Protein AF-A0A7Y5Q4A5-F1 (afdb_monomer)

Foldseek 3Di:
DPAQPDPVSPDGDQADEPLRVQVLLVVLLCVLVVPPDDPVRNVVSLVVLLVVVVVCVVVVQFADGNDPPQGGHYGLQAPALQSLLSLLLSLLSNCVSPVDCVSVVVSVCQQAPDDPNDGSLQRLLVAQQADAAPDDADPRNHHQLSRRLSSLVSLLVCLVSDDDVVSNVSSLNRLVVLLVSLLNLLCLLLVQDPDPFDADPPLCVLCVLDDDDPYPVVVVVSVVVSVVVNCVRGVVVVSCVRNQVRSLSSLLSQLSSDDPSCVVCVVSSVCSLVSDDVVSDDDDPVSSVSNCPSCHVVNNDD

Secondary structure (DSSP, 8-state):
--S-SSTTS----S---HHHHHHHHHHHHHHHHSS-S-HHHHHHHHHHHHHHHHHHHHTTTEEE-SSTTS-EEEES-SSSHHHHHHHHHHHHHHHHHH--HHHHHHHHHHHHS-BTTB-HHHHHHH------TTSPPBTTTB--HHHHHHHHHHHHHHHHH---HHHHHHHHHHHHHHHHHHGGGGGGGGG-----------GGGGGGG----SSHHHHHHHHHHHHHHHHHH-HHHHHHIIIIIHHHHHHHHHHHH-HHHHHHHHHHHHHHHHSS-GGG--S--HHHHHHHHHH-GGGS--

Mean predicted aligned error: 4.91 Å

Radius of gyration: 20.05 Å; Cα contacts (8 Å, |Δi|>4): 390; chains: 1; bounding box: 46×48×49 Å

Structure (mmCIF, N/CA/C/O backbone):
data_AF-A0A7Y5Q4A5-F1
#
_entry.id   AF-A0A7Y5Q4A5-F1
#
loop_
_atom_site.group_PDB
_atom_site.id
_atom_site.type_symbol
_atom_site.label_atom_id
_atom_site.label_alt_id
_atom_site.label_comp_id
_atom_site.label_asym_id
_atom_site.label_entity_id
_atom_site.label_seq_id
_atom_site.pdbx_PDB_ins_code
_atom_site.Cartn_x
_atom_site.Cartn_y
_atom_site.Cartn_z
_atom_site.occupancy
_atom_site.B_iso_or_equiv
_atom_site.auth_seq_id
_atom_site.auth_comp_id
_atom_site.auth_asym_id
_atom_site.auth_atom_id
_atom_site.pdbx_PDB_model_num
ATOM 1 N N . MET A 1 1 ? 2.690 -11.745 -5.085 1.00 35.19 1 MET A N 1
ATOM 2 C CA . MET A 1 1 ? 2.780 -13.184 -5.407 1.00 35.19 1 MET A CA 1
ATOM 3 C C . MET A 1 1 ? 1.754 -13.915 -4.564 1.00 35.19 1 MET A C 1
ATOM 5 O O . MET A 1 1 ? 1.793 -13.777 -3.348 1.00 35.19 1 MET A O 1
ATOM 9 N N . ALA A 1 2 ? 0.813 -14.616 -5.197 1.00 29.50 2 ALA A N 1
ATOM 10 C CA . ALA A 1 2 ? -0.051 -15.561 -4.498 1.00 29.50 2 ALA A CA 1
ATOM 11 C C . ALA A 1 2 ? 0.817 -16.704 -3.935 1.00 29.50 2 ALA A C 1
ATOM 13 O O . ALA A 1 2 ? 1.811 -17.086 -4.552 1.00 29.50 2 ALA A O 1
ATOM 14 N N . ARG A 1 3 ? 0.502 -17.177 -2.728 1.00 39.00 3 ARG A N 1
ATOM 15 C CA . ARG A 1 3 ? 1.252 -18.228 -2.020 1.00 39.00 3 ARG A CA 1
ATOM 16 C C . ARG A 1 3 ? 1.145 -19.554 -2.800 1.00 39.00 3 ARG A C 1
ATOM 18 O O . ARG A 1 3 ? 0.071 -19.840 -3.318 1.00 39.00 3 ARG A O 1
ATOM 25 N N . GLY A 1 4 ? 2.241 -20.318 -2.890 1.00 42.94 4 GLY A N 1
ATOM 26 C CA . GLY A 1 4 ? 2.366 -21.502 -3.761 1.00 42.94 4 GLY A CA 1
ATOM 27 C C . GLY A 1 4 ? 3.428 -21.345 -4.862 1.00 42.94 4 GLY A C 1
ATOM 28 O O . GLY A 1 4 ? 3.138 -21.546 -6.035 1.00 42.94 4 GLY A O 1
ATOM 29 N N . VAL A 1 5 ? 4.661 -20.956 -4.524 1.00 50.09 5 VAL A N 1
ATOM 30 C CA . VAL A 1 5 ? 5.813 -20.892 -5.446 1.00 50.09 5 VAL A CA 1
ATOM 31 C C . VAL A 1 5 ? 6.328 -22.307 -5.790 1.00 50.09 5 VAL A C 1
ATOM 33 O O . VAL A 1 5 ? 7.506 -22.602 -5.642 1.00 50.09 5 VAL A O 1
ATOM 36 N N . ALA A 1 6 ? 5.426 -23.197 -6.207 1.00 55.19 6 ALA A N 1
ATOM 37 C CA . ALA A 1 6 ? 5.634 -24.418 -6.990 1.00 55.19 6 ALA A CA 1
ATOM 38 C C . ALA A 1 6 ? 4.254 -25.030 -7.313 1.00 55.19 6 ALA A C 1
ATOM 40 O O . ALA A 1 6 ? 3.250 -24.702 -6.683 1.00 55.19 6 ALA A O 1
ATOM 41 N N . ALA A 1 7 ? 4.197 -25.941 -8.290 1.00 55.16 7 ALA A N 1
ATOM 42 C CA . ALA A 1 7 ? 2.958 -26.619 -8.695 1.00 55.16 7 ALA A CA 1
ATOM 43 C C . ALA A 1 7 ? 2.360 -27.535 -7.604 1.00 55.16 7 ALA A C 1
ATOM 45 O O . ALA A 1 7 ? 1.245 -28.024 -7.758 1.00 55.16 7 ALA A O 1
ATOM 46 N N . ASP A 1 8 ? 3.096 -27.771 -6.516 1.00 69.88 8 ASP A N 1
ATOM 47 C CA . ASP A 1 8 ? 2.698 -28.640 -5.406 1.00 69.88 8 ASP A CA 1
ATOM 48 C C . ASP A 1 8 ? 1.780 -27.957 -4.377 1.00 69.88 8 ASP A C 1
ATOM 50 O O . ASP A 1 8 ? 1.221 -28.633 -3.514 1.00 69.88 8 ASP A O 1
ATOM 54 N N . GLY A 1 9 ? 1.623 -26.629 -4.442 1.00 62.34 9 GLY A N 1
ATOM 55 C CA . GLY A 1 9 ? 0.851 -25.857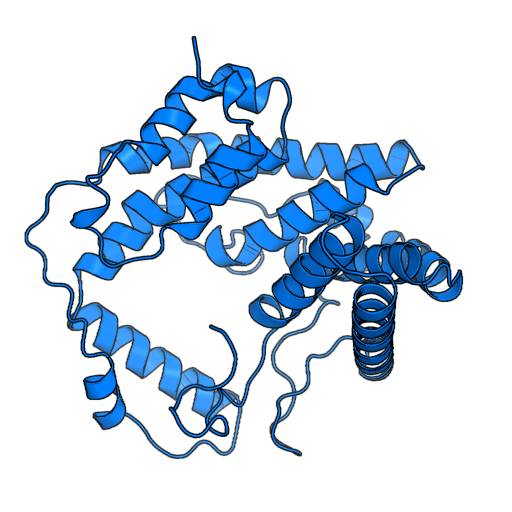 -3.463 1.00 62.34 9 GLY A CA 1
ATOM 56 C C . GLY A 1 9 ? 1.465 -25.816 -2.055 1.00 62.34 9 GLY A C 1
ATOM 57 O O . GLY A 1 9 ? 0.829 -25.305 -1.137 1.00 62.34 9 GLY A O 1
ATOM 58 N N . GLN A 1 10 ? 2.683 -26.331 -1.878 1.00 66.62 10 GLN A N 1
ATOM 59 C CA . GLN A 1 10 ? 3.401 -26.407 -0.603 1.00 66.62 10 GLN A CA 1
ATOM 60 C C . GLN A 1 10 ? 4.532 -25.385 -0.538 1.00 66.62 10 GLN A C 1
ATOM 62 O O . GLN A 1 10 ? 4.771 -24.771 0.506 1.00 66.62 10 GLN A O 1
ATOM 67 N N . ALA A 1 11 ? 5.219 -25.158 -1.657 1.00 67.44 11 ALA A N 1
ATOM 68 C CA . ALA A 1 11 ? 6.311 -24.203 -1.694 1.00 67.44 11 ALA A CA 1
ATOM 69 C C . ALA A 1 11 ? 5.777 -22.780 -1.506 1.00 67.44 11 ALA A C 1
ATOM 71 O O . ALA A 1 11 ? 4.931 -22.298 -2.251 1.00 67.44 11 ALA A O 1
ATOM 72 N N . HIS A 1 12 ? 6.276 -22.057 -0.515 1.00 72.06 12 HIS A N 1
ATOM 73 C CA . HIS A 1 12 ? 5.993 -20.638 -0.360 1.00 72.06 12 HIS A CA 1
ATOM 74 C C . HIS A 1 12 ? 7.154 -19.962 0.362 1.00 72.06 12 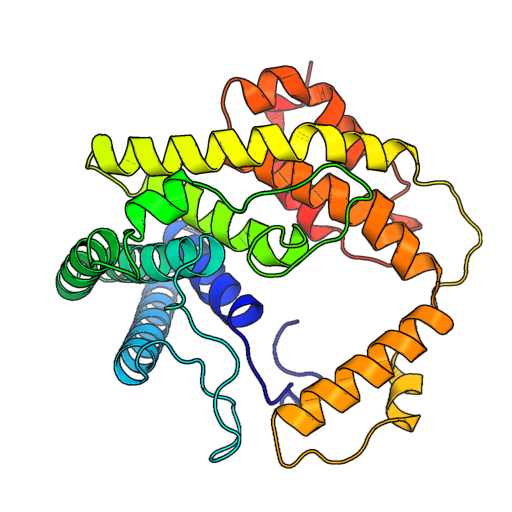HIS A C 1
ATOM 76 O O . HIS A 1 12 ? 7.995 -20.610 0.982 1.00 72.06 12 HIS A O 1
ATOM 82 N N . TYR A 1 13 ? 7.236 -18.640 0.231 1.00 74.50 13 TYR A N 1
ATOM 83 C CA . TYR A 1 13 ? 8.292 -17.891 0.892 1.00 74.50 13 TYR A CA 1
ATOM 84 C C . TYR A 1 13 ? 8.036 -17.846 2.402 1.00 74.50 13 TYR A C 1
ATOM 86 O O . TYR A 1 13 ? 6.974 -17.400 2.833 1.00 74.50 13 TYR A O 1
ATOM 94 N N . LEU A 1 14 ? 9.016 -18.293 3.192 1.00 77.25 14 LEU A N 1
ATOM 95 C CA . LEU A 1 14 ? 8.870 -18.502 4.639 1.00 77.25 14 LEU A CA 1
ATOM 96 C C . LEU A 1 14 ? 8.728 -17.202 5.444 1.00 77.25 14 LEU A C 1
ATOM 98 O O . LEU A 1 14 ? 8.226 -17.227 6.567 1.00 77.25 14 LEU A O 1
ATOM 102 N N . ALA A 1 15 ? 9.188 -16.072 4.898 1.00 82.88 15 ALA A N 1
ATOM 103 C CA . ALA A 1 15 ? 9.235 -14.797 5.607 1.00 82.88 15 ALA A CA 1
ATOM 104 C C . ALA A 1 15 ? 8.249 -13.781 5.015 1.00 82.88 15 ALA A C 1
ATOM 106 O O . ALA A 1 15 ? 8.613 -12.943 4.182 1.00 82.88 15 ALA A O 1
ATOM 107 N N . GLY A 1 16 ? 6.996 -13.864 5.462 1.00 79.12 16 GLY A N 1
ATOM 108 C CA . GLY A 1 16 ? 5.976 -12.860 5.168 1.00 79.12 16 GLY A CA 1
ATOM 109 C C . GLY A 1 16 ? 6.304 -11.521 5.825 1.00 79.12 16 GLY A C 1
ATOM 110 O O . GLY A 1 16 ? 6.753 -11.504 6.965 1.00 79.12 16 GLY A O 1
ATOM 111 N N . SER A 1 17 ? 6.097 -10.418 5.107 1.00 86.38 17 SER A N 1
ATOM 112 C CA . SER A 1 17 ? 6.319 -9.052 5.604 1.00 86.38 17 SER A CA 1
ATOM 113 C C . SER A 1 17 ? 5.068 -8.175 5.544 1.00 86.38 17 SER A C 1
ATOM 115 O O . SER A 1 17 ? 3.995 -8.596 5.102 1.00 86.38 17 SER A O 1
ATOM 117 N N . ASP A 1 18 ? 5.173 -6.955 6.057 1.00 89.19 18 ASP A N 1
ATOM 118 C CA . ASP A 1 18 ? 4.093 -5.972 6.206 1.00 89.19 18 ASP A CA 1
ATOM 119 C C . ASP A 1 18 ? 3.566 -5.480 4.860 1.00 89.19 18 ASP A C 1
ATOM 121 O O . ASP A 1 18 ? 2.353 -5.358 4.678 1.00 89.19 18 AS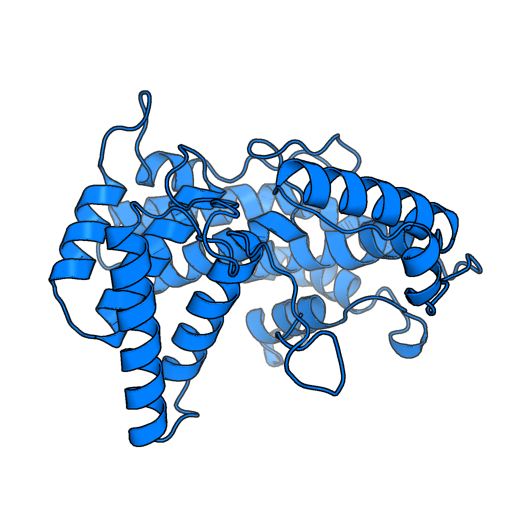P A O 1
ATOM 125 N N . ASP A 1 19 ? 4.456 -5.322 3.884 1.00 83.19 19 ASP A N 1
ATOM 126 C CA . ASP A 1 19 ? 4.139 -5.029 2.484 1.00 83.19 19 ASP A CA 1
ATOM 127 C C . ASP A 1 19 ? 3.385 -6.170 1.770 1.00 83.19 19 ASP A C 1
ATOM 129 O O . ASP A 1 19 ? 2.754 -5.936 0.741 1.00 83.19 19 ASP A O 1
ATOM 133 N N . GLN A 1 20 ? 3.391 -7.389 2.319 1.00 84.50 20 GLN A N 1
ATOM 134 C CA . GLN A 1 20 ? 2.646 -8.547 1.802 1.00 84.50 20 GLN A CA 1
ATOM 135 C C . GLN A 1 20 ? 1.360 -8.819 2.586 1.00 84.50 20 GLN A C 1
ATOM 137 O O . GLN A 1 20 ? 0.373 -9.294 2.023 1.00 84.50 20 GLN A O 1
ATOM 142 N N . THR A 1 21 ? 1.369 -8.525 3.885 1.00 90.56 21 THR A N 1
ATOM 143 C CA . THR A 1 21 ? 0.227 -8.750 4.777 1.00 90.56 21 THR A CA 1
ATOM 144 C C . THR A 1 21 ? -0.848 -7.690 4.568 1.00 90.56 21 THR A C 1
ATOM 146 O O . THR A 1 21 ? -2.031 -8.019 4.521 1.00 90.56 21 THR A O 1
ATOM 149 N N . LEU A 1 22 ? -0.462 -6.426 4.376 1.00 94.06 22 LEU A N 1
ATOM 150 C CA . LEU A 1 22 ? -1.434 -5.354 4.181 1.00 94.06 22 LEU A CA 1
ATOM 151 C C . LEU A 1 22 ? -2.299 -5.537 2.921 1.00 94.06 22 LEU A C 1
ATOM 153 O O . LEU A 1 22 ? -3.521 -5.452 3.057 1.00 94.06 22 LEU A O 1
ATOM 157 N N . PRO A 1 23 ? -1.752 -5.808 1.714 1.00 92.06 23 PRO A N 1
ATOM 158 C CA . PRO A 1 23 ? -2.593 -5.984 0.530 1.00 92.06 23 PRO A CA 1
ATOM 159 C C . PRO A 1 23 ? -3.617 -7.114 0.677 1.00 92.06 23 PRO A C 1
ATOM 161 O O . PRO A 1 23 ? -4.677 -7.052 0.061 1.00 92.06 23 PRO A O 1
ATOM 164 N N . TRP A 1 24 ? -3.335 -8.121 1.513 1.00 94.25 24 TRP A N 1
ATOM 165 C CA . TRP A 1 24 ? -4.295 -9.175 1.838 1.00 94.25 24 TRP A CA 1
ATOM 166 C C . TRP A 1 24 ? -5.492 -8.632 2.631 1.00 94.25 24 TRP A C 1
ATOM 168 O O . TRP A 1 24 ? -6.630 -8.888 2.242 1.00 94.25 24 TRP A O 1
ATOM 178 N N . PHE A 1 25 ? -5.257 -7.826 3.674 1.00 97.25 25 PHE A N 1
ATOM 179 C CA . PHE A 1 25 ? -6.336 -7.153 4.409 1.00 97.25 25 PHE A CA 1
ATOM 180 C C . PHE A 1 25 ? -7.125 -6.209 3.501 1.00 97.25 25 PHE A C 1
ATOM 182 O O . PHE A 1 25 ? -8.349 -6.293 3.451 1.00 97.25 25 PHE A O 1
ATOM 189 N N . TYR A 1 26 ? -6.429 -5.350 2.751 1.00 96.81 26 TYR A N 1
ATOM 190 C CA . TYR A 1 26 ? -7.065 -4.371 1.870 1.00 96.81 26 TYR A CA 1
ATOM 191 C C . TYR A 1 26 ? -7.923 -5.042 0.791 1.00 96.81 26 TYR A C 1
ATOM 193 O O . TYR A 1 26 ? -9.081 -4.677 0.598 1.00 96.81 26 TYR A O 1
ATOM 201 N N . GLY A 1 27 ? -7.385 -6.066 0.123 1.00 95.56 27 GLY A N 1
ATOM 202 C CA . GLY A 1 27 ? -8.098 -6.800 -0.920 1.00 95.56 27 GLY A CA 1
ATOM 203 C C . GLY A 1 27 ? -9.325 -7.548 -0.396 1.00 95.56 27 GLY A C 1
ATOM 204 O O . GLY A 1 27 ? -10.378 -7.500 -1.026 1.00 95.56 27 GLY A O 1
ATOM 205 N N . LEU A 1 28 ? -9.225 -8.205 0.767 1.00 97.88 28 LEU A N 1
ATOM 206 C CA . LEU A 1 28 ? -10.366 -8.905 1.365 1.00 97.88 28 LEU A CA 1
ATOM 207 C C . LEU A 1 28 ? -11.436 -7.952 1.898 1.00 97.88 28 LEU A C 1
ATOM 209 O O . LEU A 1 28 ? -12.622 -8.245 1.754 1.00 97.88 28 LEU A O 1
ATOM 213 N N . TRP A 1 29 ? -11.033 -6.813 2.462 1.00 98.31 29 TRP A N 1
ATOM 214 C CA . TRP A 1 29 ? -11.950 -5.749 2.863 1.00 98.31 29 TRP A CA 1
ATOM 215 C C . TRP A 1 29 ? -12.718 -5.195 1.655 1.00 98.31 29 TRP A C 1
ATOM 217 O O . TRP A 1 29 ? -13.949 -5.185 1.679 1.00 98.31 29 TRP A O 1
ATOM 227 N N . GLN A 1 30 ? -12.029 -4.863 0.555 1.00 96.44 30 GLN A N 1
ATOM 228 C CA . GLN A 1 30 ? -12.692 -4.428 -0.680 1.00 96.44 30 GLN A CA 1
ATOM 229 C C . GLN A 1 30 ? -13.621 -5.508 -1.247 1.00 96.44 30 GLN A C 1
ATOM 231 O O . GLN A 1 30 ? -14.772 -5.226 -1.581 1.00 96.44 30 GLN A O 1
ATOM 236 N N . TYR A 1 31 ? -13.166 -6.764 -1.315 1.00 97.44 31 TYR A N 1
ATOM 237 C CA . TYR A 1 31 ? -13.983 -7.870 -1.813 1.00 97.44 31 TYR A CA 1
ATOM 238 C C . TYR A 1 31 ? -15.267 -8.037 -0.990 1.00 97.44 31 TYR A C 1
ATOM 240 O O . TYR A 1 31 ? -16.356 -8.087 -1.560 1.00 97.44 31 TYR A O 1
ATOM 248 N N . ALA A 1 32 ? -15.170 -8.029 0.342 1.00 98.06 32 ALA A N 1
ATOM 249 C CA . ALA A 1 32 ? -16.317 -8.162 1.238 1.00 98.06 32 ALA A CA 1
ATOM 250 C C . ALA A 1 32 ? -17.342 -7.014 1.125 1.00 98.06 32 ALA A C 1
ATOM 252 O O . ALA A 1 32 ? -18.517 -7.231 1.437 1.00 98.06 32 ALA A O 1
ATOM 253 N N . ARG A 1 33 ? -16.918 -5.821 0.681 1.00 96.94 33 ARG A N 1
ATOM 254 C CA . ARG A 1 33 ? -17.772 -4.632 0.479 1.00 96.94 33 ARG A CA 1
ATOM 255 C C . ARG A 1 33 ? -18.309 -4.488 -0.944 1.00 96.94 33 ARG A C 1
ATOM 257 O O . ARG A 1 33 ? -19.309 -3.814 -1.150 1.00 96.94 33 ARG A O 1
ATOM 264 N N . SER A 1 34 ? -17.678 -5.139 -1.917 1.00 95.75 34 SER A N 1
ATOM 265 C CA . SER A 1 34 ? -17.962 -4.957 -3.348 1.00 95.75 34 SER A CA 1
ATOM 266 C C . SER A 1 34 ? -19.337 -5.444 -3.828 1.00 95.75 34 SER A C 1
ATOM 268 O O . SER A 1 34 ? -19.709 -5.180 -4.967 1.00 95.75 34 SER A O 1
ATOM 270 N N . GLY A 1 35 ? -20.068 -6.216 -3.017 1.00 95.50 35 GLY A N 1
ATOM 271 C CA . GLY A 1 35 ? -21.300 -6.893 -3.444 1.00 95.50 35 GLY A CA 1
ATOM 272 C C . GLY A 1 35 ? -21.077 -8.113 -4.352 1.00 95.50 35 GLY A C 1
ATOM 273 O O . GLY A 1 35 ? -22.040 -8.798 -4.679 1.00 95.50 35 GLY A O 1
ATOM 274 N N . LEU A 1 36 ? -19.826 -8.415 -4.724 1.00 97.00 36 LEU A N 1
ATOM 275 C CA . LEU A 1 36 ? -19.453 -9.630 -5.454 1.00 97.00 36 LEU A CA 1
ATOM 276 C C . LEU A 1 36 ? -19.654 -10.932 -4.653 1.00 97.00 36 LEU A C 1
ATOM 278 O O . LEU A 1 36 ? -20.156 -11.892 -5.239 1.00 97.00 36 LEU A O 1
ATOM 282 N N . PRO A 1 37 ? -19.263 -11.032 -3.362 1.00 98.00 37 PRO A N 1
ATOM 283 C CA . PRO A 1 37 ? -19.411 -12.286 -2.635 1.00 98.00 37 PRO A CA 1
ATOM 284 C C . PRO A 1 37 ? -20.871 -12.574 -2.293 1.00 98.00 37 PRO A C 1
ATOM 286 O O . PRO A 1 37 ? -21.620 -11.688 -1.877 1.00 98.00 37 PRO A O 1
ATOM 289 N N . SER A 1 38 ? -21.244 -13.854 -2.327 1.00 98.25 38 SER A N 1
ATOM 290 C CA . SER A 1 38 ? -22.456 -14.321 -1.650 1.00 98.25 38 SER A CA 1
ATOM 291 C C . SER A 1 38 ? -22.394 -14.041 -0.141 1.00 98.25 38 SER A C 1
ATOM 293 O O . SER A 1 38 ? -21.319 -13.873 0.440 1.00 98.25 38 SER A O 1
ATOM 295 N N . ALA A 1 39 ? -23.541 -14.069 0.542 1.00 97.94 39 ALA A N 1
ATOM 296 C CA . ALA A 1 39 ? -23.588 -13.888 1.996 1.00 97.94 39 ALA A CA 1
ATOM 297 C C . ALA A 1 39 ? -22.699 -14.901 2.748 1.00 97.94 39 ALA A C 1
ATOM 299 O O . ALA A 1 39 ? -21.995 -14.537 3.691 1.00 97.94 39 ALA A O 1
ATOM 300 N N . ALA A 1 40 ? -22.679 -16.159 2.292 1.00 98.31 40 ALA A N 1
ATOM 301 C CA . ALA A 1 40 ? -21.841 -17.206 2.870 1.00 98.31 40 ALA A CA 1
ATOM 302 C C . ALA A 1 40 ? -20.345 -16.949 2.628 1.00 98.31 40 ALA A C 1
ATOM 304 O O . ALA A 1 40 ? -19.530 -17.130 3.530 1.00 98.31 40 ALA A O 1
ATOM 305 N N . GLU A 1 41 ? -19.964 -16.502 1.429 1.00 98.19 41 GLU A N 1
ATOM 306 C CA . GLU A 1 41 ? -18.582 -16.113 1.129 1.00 98.19 41 GLU A CA 1
ATOM 307 C C . GLU A 1 41 ? -18.134 -14.916 1.951 1.00 98.19 41 GLU A C 1
ATOM 309 O O . GLU A 1 41 ? -17.054 -14.961 2.541 1.00 98.19 41 GLU A O 1
ATOM 314 N N . ARG A 1 42 ? -18.975 -13.882 2.041 1.00 98.31 42 ARG A N 1
ATOM 315 C CA . ARG A 1 42 ? -18.710 -12.702 2.861 1.00 98.31 42 ARG A CA 1
ATOM 316 C C . ARG A 1 42 ? -18.475 -13.108 4.313 1.00 98.31 42 ARG A C 1
ATOM 318 O O . ARG A 1 42 ? -17.472 -12.699 4.882 1.00 98.31 42 ARG A O 1
ATOM 325 N N . ALA A 1 43 ? -19.326 -13.960 4.885 1.00 98.25 43 ALA A N 1
ATOM 326 C CA . ALA A 1 43 ? -19.153 -14.447 6.253 1.00 98.25 43 ALA A CA 1
ATOM 327 C C . ALA A 1 43 ? -17.806 -15.167 6.458 1.00 98.25 43 ALA A C 1
ATOM 329 O O . ALA A 1 43 ? -17.108 -14.881 7.427 1.00 98.25 43 ALA A O 1
ATOM 330 N N . ARG A 1 44 ? -17.387 -16.032 5.519 1.00 98.31 44 ARG A N 1
ATOM 331 C CA . ARG A 1 44 ? -16.070 -16.701 5.585 1.00 98.31 44 ARG A CA 1
ATOM 332 C C . ARG A 1 44 ? -14.901 -15.722 5.494 1.00 98.31 44 ARG A C 1
ATOM 334 O O . ARG A 1 44 ? -13.880 -15.929 6.145 1.00 98.31 44 ARG A O 1
ATOM 341 N N . VAL A 1 45 ? -15.022 -14.691 4.659 1.00 98.06 45 VAL A N 1
ATOM 342 C CA . VAL A 1 45 ? -13.995 -13.650 4.529 1.00 98.06 45 VAL A CA 1
ATOM 343 C C . VAL A 1 45 ? -13.884 -12.858 5.827 1.00 98.06 45 VAL A C 1
ATOM 345 O O . VAL A 1 45 ? -12.775 -12.710 6.333 1.00 98.06 45 VAL A O 1
ATOM 348 N N . VAL A 1 46 ? -15.010 -12.412 6.389 1.00 98.50 46 VAL A N 1
ATOM 349 C CA . VAL A 1 46 ? -15.040 -11.669 7.658 1.00 98.50 46 VAL A CA 1
ATOM 350 C C . VAL A 1 46 ? -14.433 -12.503 8.786 1.00 98.50 46 VAL A C 1
ATOM 352 O O . VAL A 1 46 ? -13.495 -12.035 9.423 1.00 98.50 46 VAL A O 1
ATOM 355 N N . ASP A 1 47 ? -14.876 -13.751 8.968 1.00 98.56 47 ASP A N 1
ATOM 356 C CA . ASP A 1 47 ? -14.319 -14.673 9.971 1.00 98.56 47 ASP A CA 1
ATOM 357 C C . ASP A 1 47 ? -12.795 -14.811 9.833 1.00 98.56 47 ASP A C 1
ATOM 359 O O . ASP A 1 47 ? -12.042 -14.667 10.797 1.00 98.56 47 ASP A O 1
ATOM 363 N N . LYS A 1 48 ? -12.308 -15.007 8.601 1.00 98.25 48 LYS A N 1
ATOM 364 C CA . LYS A 1 48 ? -10.874 -15.146 8.347 1.00 98.25 48 LYS A CA 1
ATOM 365 C C . LYS A 1 48 ? -10.099 -13.863 8.650 1.00 98.25 48 LYS A C 1
ATOM 367 O O . LYS A 1 48 ? -9.021 -13.950 9.236 1.00 98.25 48 LYS A O 1
ATOM 372 N N . VAL A 1 49 ? -10.600 -12.704 8.224 1.00 98.12 49 VAL A N 1
ATOM 373 C CA . VAL A 1 49 ? -9.948 -11.403 8.438 1.00 98.12 49 VAL A CA 1
ATOM 374 C C . VAL A 1 49 ? -9.889 -11.074 9.928 1.00 98.12 49 VAL A C 1
ATOM 376 O O . VAL A 1 49 ? -8.819 -10.707 10.410 1.00 98.12 49 VAL A O 1
ATOM 379 N N . VAL A 1 50 ? -10.983 -11.294 10.663 1.00 98.50 50 VAL A N 1
ATOM 380 C CA . VAL A 1 50 ? -11.041 -11.102 12.120 1.00 98.50 50 VAL A CA 1
ATOM 381 C C . VAL A 1 50 ? -10.058 -12.025 12.827 1.00 98.50 50 VAL A C 1
ATOM 383 O O . VAL A 1 50 ? -9.196 -11.537 13.551 1.00 98.50 50 VAL A O 1
ATOM 386 N N . LYS A 1 51 ? -10.080 -13.327 12.525 1.00 98.31 51 LYS A N 1
ATOM 387 C CA . LYS A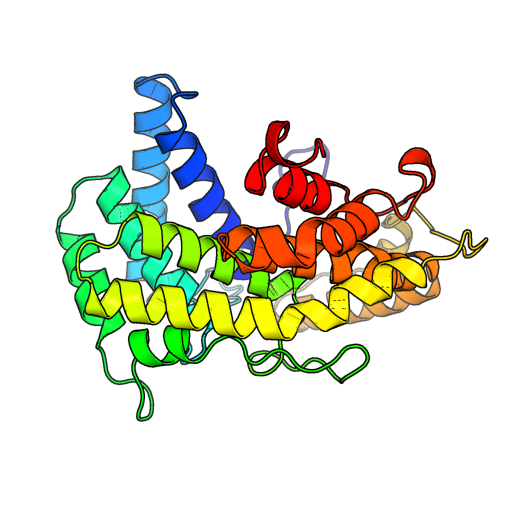 1 51 ? -9.149 -14.300 13.114 1.00 98.31 51 LYS A CA 1
ATOM 388 C C . LYS A 1 51 ? -7.679 -13.916 12.918 1.00 98.31 51 LYS A C 1
ATOM 390 O O . LYS A 1 51 ? -6.855 -14.110 13.811 1.00 98.31 51 LYS A O 1
ATOM 395 N N . VAL A 1 52 ? -7.316 -13.411 11.736 1.00 96.56 52 VAL A N 1
ATOM 396 C CA . VAL A 1 52 ? -5.943 -12.943 11.479 1.00 96.56 52 VAL A CA 1
ATOM 397 C C . VAL A 1 52 ? -5.663 -11.637 12.230 1.00 96.56 52 VAL A C 1
ATOM 399 O O . VAL A 1 52 ? -4.575 -11.494 12.779 1.00 96.56 52 VAL A O 1
ATOM 402 N N . GLY A 1 53 ? -6.627 -10.716 12.308 1.00 97.75 53 GLY A N 1
ATOM 403 C CA . GLY A 1 53 ? -6.527 -9.489 13.104 1.00 97.75 53 GLY A CA 1
ATOM 404 C C . GLY A 1 53 ? -6.279 -9.756 14.592 1.00 97.75 53 GLY A C 1
ATOM 405 O O . GLY A 1 53 ? -5.358 -9.185 15.166 1.00 97.75 53 GLY A O 1
ATOM 406 N N . GLU A 1 54 ? -7.025 -10.683 15.194 1.00 98.38 54 GLU A N 1
ATOM 407 C CA . GLU A 1 54 ? -6.841 -11.130 16.583 1.00 98.38 54 GLU A CA 1
ATOM 408 C C . GLU A 1 54 ? -5.452 -11.726 16.816 1.00 98.38 54 GLU A C 1
ATOM 410 O O . GLU A 1 54 ? -4.780 -11.386 17.789 1.00 98.38 54 GLU A O 1
ATOM 415 N N . ALA A 1 55 ? -4.991 -12.582 15.899 1.00 96.31 55 ALA A N 1
ATOM 416 C CA . ALA A 1 55 ? -3.658 -13.167 15.983 1.00 96.31 55 ALA A CA 1
ATOM 417 C C . ALA A 1 55 ? -2.554 -12.099 15.897 1.00 96.31 55 ALA A C 1
ATOM 419 O O . ALA A 1 55 ? -1.552 -12.196 16.607 1.00 96.31 55 ALA A O 1
ATOM 420 N N . LEU A 1 56 ? -2.732 -11.072 15.059 1.00 96.56 56 LEU A N 1
ATOM 421 C CA . LEU A 1 56 ? -1.788 -9.960 14.958 1.00 96.56 56 LEU A CA 1
ATOM 422 C C . LEU A 1 56 ? -1.817 -9.058 16.193 1.00 96.56 56 LEU A C 1
ATOM 424 O O . LEU A 1 56 ? -0.747 -8.717 16.690 1.00 96.56 56 LEU A O 1
ATOM 428 N N . GLU A 1 57 ? -2.989 -8.717 16.731 1.00 97.62 57 GLU A N 1
ATOM 429 C CA . GLU A 1 57 ? -3.105 -7.972 17.995 1.00 97.62 57 GLU A CA 1
ATOM 430 C C . GLU A 1 57 ? -2.415 -8.738 19.138 1.00 97.62 57 GLU A C 1
ATOM 432 O O . GLU A 1 57 ? -1.603 -8.160 19.862 1.00 97.62 57 GLU A O 1
ATOM 437 N N . ALA A 1 58 ? -2.638 -10.055 19.246 1.00 96.69 58 ALA A N 1
ATOM 438 C CA . ALA A 1 58 ? -1.977 -10.912 20.235 1.00 96.69 58 ALA A CA 1
ATOM 439 C C . ALA A 1 58 ? -0.449 -10.984 20.047 1.00 96.69 58 ALA A C 1
ATOM 441 O O . ALA A 1 58 ? 0.294 -11.106 21.020 1.00 96.69 58 ALA A O 1
ATOM 442 N N . ALA A 1 59 ? 0.034 -10.865 18.808 1.00 95.25 59 ALA A N 1
ATOM 443 C CA . ALA A 1 59 ? 1.455 -10.784 18.475 1.00 95.25 59 ALA A CA 1
ATOM 444 C C . ALA A 1 59 ? 2.027 -9.352 18.562 1.00 95.25 59 ALA A C 1
ATOM 446 O O . ALA A 1 59 ? 3.121 -9.092 18.050 1.00 95.25 59 ALA A O 1
ATOM 447 N N . ALA A 1 60 ? 1.301 -8.411 19.179 1.00 96.56 60 ALA A N 1
ATOM 448 C CA . ALA A 1 60 ? 1.667 -6.996 19.259 1.00 96.56 60 ALA A CA 1
ATOM 449 C C . ALA A 1 60 ? 1.992 -6.383 17.882 1.00 96.56 60 ALA A C 1
ATOM 451 O O . ALA A 1 60 ? 2.904 -5.568 17.745 1.00 96.56 60 ALA A O 1
ATOM 452 N N . TRP A 1 61 ? 1.250 -6.807 16.857 1.00 96.94 61 TRP A N 1
ATOM 453 C CA . TRP A 1 61 ? 1.364 -6.390 15.458 1.00 96.94 61 TRP A CA 1
ATOM 454 C C . TRP A 1 61 ? 2.700 -6.704 14.783 1.00 96.94 61 TRP A C 1
ATOM 456 O O . TRP A 1 61 ? 3.012 -6.146 13.728 1.00 96.94 61 TRP A O 1
ATOM 466 N N . ARG A 1 62 ? 3.485 -7.620 15.354 1.00 95.06 62 ARG A N 1
ATOM 467 C CA . ARG A 1 62 ? 4.658 -8.196 14.694 1.00 95.06 62 ARG A CA 1
ATOM 468 C C . ARG A 1 62 ? 4.209 -9.303 13.753 1.00 95.06 62 ARG A C 1
ATOM 470 O O . ARG A 1 62 ? 3.361 -10.113 14.111 1.00 95.06 62 ARG A O 1
ATOM 477 N N . LEU A 1 63 ? 4.806 -9.375 12.568 1.00 92.25 63 LEU A N 1
ATOM 478 C CA . LEU A 1 63 ? 4.371 -10.319 11.539 1.00 92.25 63 LEU A CA 1
ATOM 479 C C . LEU A 1 63 ? 5.138 -11.637 11.644 1.00 92.25 63 LEU A C 1
ATOM 481 O O . LEU A 1 63 ? 6.339 -11.649 11.360 1.00 92.25 63 LEU A O 1
ATOM 485 N N . PRO A 1 64 ? 4.491 -12.735 12.077 1.00 89.81 64 PRO A N 1
ATOM 486 C CA . PRO A 1 64 ? 5.170 -14.009 12.245 1.00 89.81 64 PRO A CA 1
ATOM 487 C C . PRO A 1 64 ? 5.554 -14.605 10.886 1.00 89.81 64 PRO A C 1
ATOM 489 O O . PRO A 1 64 ? 4.777 -14.579 9.929 1.00 89.81 64 PRO A O 1
ATOM 492 N N . CYS A 1 65 ? 6.756 -15.170 10.817 1.00 88.62 65 CYS A N 1
ATOM 493 C CA . CYS A 1 65 ? 7.167 -16.021 9.705 1.00 88.62 65 CYS A CA 1
ATOM 494 C C . CYS A 1 65 ? 6.501 -17.403 9.817 1.00 88.62 65 CYS A C 1
ATOM 496 O O . CYS A 1 65 ? 6.145 -17.833 10.912 1.00 88.62 65 CYS A O 1
ATOM 498 N N . ASP A 1 66 ? 6.362 -18.111 8.694 1.00 83.12 66 ASP A N 1
ATOM 499 C CA . ASP A 1 66 ? 5.618 -19.381 8.636 1.00 83.12 66 ASP A CA 1
ATOM 500 C C . ASP A 1 66 ? 6.252 -20.478 9.510 1.00 83.12 66 ASP A C 1
ATOM 502 O O . ASP A 1 66 ? 5.584 -21.179 10.271 1.00 83.12 66 ASP A O 1
ATOM 506 N N . ARG A 1 67 ? 7.583 -20.585 9.466 1.00 81.44 67 ARG A N 1
ATOM 507 C CA . ARG A 1 67 ? 8.316 -21.595 10.229 1.00 81.44 67 ARG A CA 1
ATOM 508 C C . ARG A 1 67 ? 8.431 -21.198 11.703 1.00 81.44 67 ARG A C 1
ATOM 510 O O . ARG A 1 67 ? 9.011 -20.163 12.040 1.00 81.44 67 ARG A O 1
ATOM 517 N N . MET A 1 68 ? 7.984 -22.087 12.592 1.00 81.38 68 MET A N 1
ATOM 518 C CA . MET A 1 68 ? 8.180 -21.943 14.038 1.00 81.38 68 MET A CA 1
ATOM 519 C C . MET A 1 68 ? 9.665 -21.708 14.366 1.00 81.38 68 MET A C 1
ATOM 521 O O . MET A 1 68 ? 10.544 -22.420 13.881 1.00 81.38 68 MET A O 1
ATOM 525 N N . GLY A 1 69 ? 9.941 -20.684 15.177 1.00 83.50 69 GLY A N 1
ATOM 526 C CA . GLY A 1 69 ? 11.301 -20.292 15.559 1.00 83.50 69 GLY A CA 1
ATOM 527 C C . GLY A 1 69 ? 12.056 -19.445 14.526 1.00 83.50 69 GLY A C 1
ATOM 528 O O . GLY A 1 69 ? 13.139 -18.965 14.838 1.00 83.50 69 GLY A O 1
ATOM 529 N N . PHE A 1 70 ? 11.498 -19.196 13.333 1.00 88.12 70 PHE A N 1
ATOM 530 C CA . PHE A 1 70 ? 12.149 -18.368 12.305 1.00 88.12 70 PHE A CA 1
ATOM 531 C C . PHE A 1 70 ? 12.077 -16.861 12.607 1.00 88.12 70 PHE A C 1
ATOM 533 O O . PHE A 1 70 ? 12.867 -16.080 12.084 1.00 88.12 70 PHE A O 1
ATOM 540 N N . GLY A 1 71 ? 11.156 -16.451 13.485 1.00 89.94 71 GLY A N 1
ATOM 541 C CA . GLY A 1 71 ? 11.028 -15.082 13.979 1.00 89.94 71 GLY A CA 1
ATOM 542 C C . GLY A 1 71 ? 9.890 -14.299 13.325 1.00 89.94 71 GLY A C 1
ATOM 543 O O . GLY A 1 71 ? 8.882 -14.871 12.917 1.00 89.94 71 GLY A O 1
ATOM 544 N N . HIS A 1 72 ? 10.051 -12.976 13.270 1.00 91.50 72 HIS A N 1
ATOM 545 C CA . HIS A 1 72 ? 9.073 -12.048 12.702 1.00 91.50 72 HIS A CA 1
ATOM 546 C C . HIS A 1 72 ? 9.752 -11.153 11.671 1.00 91.50 72 HIS A C 1
ATOM 548 O O . HIS A 1 72 ? 10.875 -10.704 11.913 1.00 91.50 72 HIS A O 1
ATOM 554 N N . ARG A 1 73 ? 9.071 -10.847 10.567 1.00 90.81 73 ARG A N 1
ATOM 555 C CA . ARG A 1 73 ? 9.581 -9.946 9.532 1.00 90.81 73 ARG A CA 1
ATOM 556 C C . ARG A 1 73 ? 8.564 -8.840 9.283 1.00 90.81 73 ARG A C 1
ATOM 558 O O . ARG A 1 73 ? 7.527 -9.077 8.688 1.00 90.81 73 ARG A O 1
ATOM 565 N N . GLY A 1 74 ? 8.883 -7.626 9.717 1.00 91.06 74 GLY A N 1
ATOM 566 C CA . GLY A 1 74 ? 7.977 -6.484 9.609 1.00 91.06 74 GLY A CA 1
ATOM 567 C C . GLY A 1 74 ? 7.011 -6.357 10.788 1.00 91.06 74 GLY A C 1
ATOM 568 O O . GLY A 1 74 ? 6.913 -7.224 11.664 1.00 91.06 74 GLY A O 1
ATOM 569 N N . THR A 1 75 ? 6.329 -5.220 10.824 1.00 95.25 75 THR A N 1
ATOM 570 C CA . THR A 1 75 ? 5.451 -4.803 11.920 1.00 95.25 75 THR A CA 1
ATOM 571 C C . THR A 1 75 ? 4.474 -3.735 11.429 1.00 95.25 75 THR A C 1
ATOM 573 O O . THR A 1 75 ? 4.695 -3.149 10.373 1.00 95.25 75 THR A O 1
ATOM 576 N N . PHE A 1 76 ? 3.407 -3.452 12.178 1.00 95.94 76 PHE A N 1
ATOM 577 C CA . PHE A 1 76 ? 2.541 -2.289 11.932 1.00 95.94 76 PHE A CA 1
ATOM 578 C C . PHE A 1 76 ? 2.682 -1.168 12.978 1.00 95.94 76 PHE A C 1
ATOM 580 O O . PHE A 1 76 ? 1.935 -0.195 12.915 1.00 95.94 76 PHE A O 1
ATOM 587 N N . VAL A 1 77 ? 3.622 -1.251 13.931 1.00 96.12 77 VAL A N 1
ATOM 588 C CA . VAL A 1 77 ? 3.667 -0.289 15.056 1.00 96.12 77 VAL A CA 1
ATOM 589 C C . VAL A 1 77 ? 4.761 0.780 15.005 1.00 96.12 77 VAL A C 1
ATOM 591 O O . VAL A 1 77 ? 4.674 1.695 15.820 1.00 96.12 77 VAL A O 1
ATOM 594 N N . GLU A 1 78 ? 5.725 0.737 14.075 1.00 95.44 78 GLU A N 1
ATOM 595 C CA . GLU A 1 78 ? 6.798 1.757 14.040 1.00 95.44 78 GLU A CA 1
ATOM 596 C C . GLU A 1 78 ? 6.250 3.183 13.840 1.00 95.44 78 GLU A C 1
ATOM 598 O O . GLU A 1 78 ? 5.238 3.367 13.149 1.00 95.44 78 GLU A O 1
ATOM 603 N N . PRO A 1 79 ? 6.952 4.208 14.358 1.00 95.69 79 PRO A N 1
ATOM 604 C CA . PRO A 1 79 ? 6.511 5.600 14.325 1.00 95.69 79 PRO A CA 1
ATOM 605 C C . PRO A 1 79 ? 6.789 6.268 12.967 1.00 95.69 79 PRO A C 1
ATOM 607 O O . PRO A 1 79 ? 7.530 7.240 12.863 1.00 95.69 79 PRO A O 1
ATOM 610 N N . ASN A 1 80 ? 6.198 5.750 11.890 1.00 95.94 80 ASN A N 1
ATOM 611 C CA . ASN A 1 80 ? 6.259 6.370 10.566 1.00 95.94 80 ASN A CA 1
ATOM 612 C C . ASN A 1 80 ? 4.918 6.290 9.827 1.00 95.94 80 ASN A C 1
ATOM 614 O O . ASN A 1 80 ? 4.049 5.490 10.176 1.00 95.94 80 ASN A O 1
ATOM 618 N N . PHE A 1 81 ? 4.773 7.106 8.779 1.00 97.19 81 PHE A N 1
ATOM 619 C CA . PHE A 1 81 ? 3.574 7.166 7.938 1.00 97.19 81 PHE A CA 1
ATOM 620 C C . PHE A 1 81 ? 3.097 5.783 7.472 1.00 97.19 81 PHE A C 1
ATOM 622 O O . PHE A 1 81 ? 1.915 5.454 7.591 1.00 97.19 81 PHE A O 1
ATOM 629 N N . ILE A 1 82 ? 4.020 4.963 6.956 1.00 96.62 82 ILE A N 1
ATOM 630 C CA . ILE A 1 82 ? 3.700 3.691 6.299 1.00 96.62 82 ILE A CA 1
ATOM 631 C C . ILE A 1 82 ? 2.987 2.769 7.274 1.00 96.62 82 ILE A C 1
ATOM 633 O O . ILE A 1 82 ? 1.922 2.249 6.944 1.00 96.62 82 ILE A O 1
ATOM 637 N N . HIS A 1 83 ? 3.553 2.573 8.462 1.00 97.06 83 HIS A N 1
ATOM 638 C CA . HIS A 1 83 ? 2.977 1.687 9.465 1.00 97.06 83 HIS A CA 1
ATOM 639 C C . HIS A 1 83 ? 1.773 2.315 10.171 1.00 97.06 83 HIS A C 1
ATOM 641 O O . HIS A 1 83 ? 0.803 1.607 10.441 1.00 97.06 83 HIS A O 1
ATOM 647 N N . ALA A 1 84 ? 1.774 3.636 10.385 1.00 98.00 84 ALA A N 1
ATOM 648 C CA . ALA A 1 84 ? 0.637 4.340 10.964 1.00 98.00 84 ALA A CA 1
ATOM 649 C C . ALA A 1 84 ? -0.637 4.150 10.127 1.00 98.00 84 ALA A C 1
ATOM 651 O O . ALA A 1 84 ? -1.645 3.677 10.651 1.00 98.00 84 ALA A O 1
ATOM 652 N N . ALA A 1 85 ? -0.577 4.425 8.821 1.00 98.31 85 ALA A N 1
ATOM 653 C CA . ALA A 1 85 ? -1.721 4.257 7.927 1.00 98.31 85 ALA A CA 1
ATOM 654 C C . ALA A 1 85 ? -2.198 2.795 7.857 1.00 98.31 85 ALA A C 1
ATOM 656 O O . ALA A 1 85 ? -3.399 2.531 7.836 1.00 98.31 85 ALA A O 1
ATOM 657 N N . ARG A 1 86 ? -1.266 1.833 7.873 1.00 98.00 86 ARG A N 1
ATOM 658 C CA . ARG A 1 86 ? -1.569 0.393 7.834 1.00 98.00 86 ARG A CA 1
ATOM 659 C C . ARG A 1 86 ? -2.301 -0.086 9.076 1.00 98.00 86 ARG A C 1
ATOM 661 O O . ARG A 1 86 ? -3.337 -0.732 8.949 1.00 98.00 86 ARG A O 1
ATOM 668 N N . LEU A 1 87 ? -1.780 0.232 10.261 1.00 98.56 87 LEU A N 1
ATOM 669 C CA . LEU A 1 87 ? -2.391 -0.187 11.519 1.00 98.56 87 LEU A CA 1
ATOM 670 C C . LEU A 1 87 ? -3.785 0.412 11.679 1.00 98.56 87 LEU A C 1
ATOM 672 O O . LEU A 1 87 ? -4.734 -0.307 11.987 1.00 98.56 87 LEU A O 1
ATOM 676 N N . LEU A 1 88 ? -3.903 1.721 11.442 1.00 98.81 88 LEU A N 1
ATOM 677 C CA . LEU A 1 88 ? -5.176 2.425 11.542 1.00 98.81 88 LEU A CA 1
ATOM 678 C C . LEU A 1 88 ? -6.209 1.818 10.592 1.00 98.81 88 LEU A C 1
ATOM 680 O O . LEU A 1 88 ? -7.324 1.522 11.019 1.00 98.81 88 LEU A O 1
ATOM 684 N N . PHE A 1 89 ? -5.825 1.556 9.340 1.00 98.81 89 PHE A N 1
ATOM 685 C CA . PHE A 1 89 ? -6.712 0.923 8.372 1.00 98.81 89 PHE A CA 1
ATOM 686 C C . PHE A 1 89 ? -7.134 -0.477 8.802 1.00 98.81 89 PHE A C 1
ATOM 688 O O . PHE A 1 89 ? -8.325 -0.760 8.786 1.00 98.81 89 PHE A O 1
ATOM 695 N N . VAL A 1 90 ? -6.203 -1.343 9.213 1.00 98.69 90 VAL A N 1
ATOM 696 C CA . VAL A 1 90 ? -6.548 -2.715 9.618 1.00 98.69 90 VAL A CA 1
ATOM 697 C C . VAL A 1 90 ? -7.546 -2.704 10.777 1.00 98.69 90 VAL A C 1
ATOM 699 O O . VAL A 1 90 ? -8.547 -3.411 10.715 1.00 98.69 90 VAL A O 1
ATOM 702 N N . LEU A 1 91 ? -7.339 -1.857 11.788 1.00 98.88 91 LEU A N 1
ATOM 703 C CA . LEU A 1 91 ? -8.271 -1.718 12.912 1.00 98.88 91 LEU A CA 1
ATOM 704 C C . LEU A 1 91 ? -9.647 -1.208 12.463 1.00 98.88 91 LEU A C 1
ATOM 706 O O . LEU A 1 91 ? -10.676 -1.763 12.852 1.00 98.88 91 LEU A O 1
ATOM 710 N N . ARG A 1 92 ? -9.685 -0.180 11.607 1.00 98.75 92 ARG A N 1
ATOM 711 C CA . ARG A 1 92 ? -10.948 0.380 11.113 1.00 98.75 92 ARG A CA 1
ATOM 712 C C . ARG A 1 92 ? -11.696 -0.602 10.206 1.00 98.75 92 ARG A C 1
ATOM 714 O O . ARG A 1 92 ? -12.909 -0.728 10.339 1.00 98.75 92 ARG A O 1
ATOM 721 N N . ALA A 1 93 ? -10.982 -1.330 9.351 1.00 98.69 93 ALA A N 1
ATOM 722 C CA . ALA A 1 93 ? -11.524 -2.367 8.480 1.00 98.69 93 ALA A CA 1
ATOM 723 C C . ALA A 1 93 ? -12.072 -3.561 9.277 1.00 98.69 93 ALA A C 1
ATOM 725 O O . ALA A 1 93 ? -13.122 -4.096 8.931 1.00 98.69 93 ALA A O 1
ATOM 726 N N . LEU A 1 94 ? -11.403 -3.966 10.364 1.00 98.81 94 LEU A N 1
ATOM 727 C CA . LEU A 1 94 ? -11.902 -5.012 11.262 1.00 98.81 94 LEU A CA 1
ATOM 728 C C . LEU A 1 94 ? -13.243 -4.615 11.887 1.00 98.81 94 LEU A C 1
ATOM 730 O O . LEU A 1 94 ? -14.179 -5.413 11.853 1.00 98.81 94 LEU A O 1
ATOM 734 N N . HIS A 1 95 ? -13.367 -3.381 12.385 1.00 98.81 95 HIS A N 1
ATOM 735 C CA . HIS A 1 95 ? -14.645 -2.856 12.873 1.00 98.81 95 HIS A CA 1
ATOM 736 C C . HIS A 1 95 ? -15.702 -2.796 11.761 1.00 98.81 95 HIS A C 1
ATOM 738 O O . HIS A 1 95 ? -16.805 -3.290 11.948 1.00 98.81 95 HIS A O 1
ATOM 744 N N . ASP A 1 96 ? -15.374 -2.227 10.599 1.00 98.62 96 ASP A N 1
ATOM 745 C CA . ASP A 1 96 ? -16.304 -2.089 9.467 1.00 98.62 96 ASP A CA 1
ATOM 746 C C . ASP A 1 96 ? -16.891 -3.440 9.015 1.00 98.62 96 ASP A C 1
ATOM 748 O O . ASP A 1 96 ? -18.081 -3.559 8.726 1.00 98.62 96 ASP A O 1
ATOM 752 N N . LEU A 1 97 ? -16.074 -4.496 9.010 1.00 98.50 97 LEU A N 1
ATOM 753 C CA . LEU A 1 97 ? -16.501 -5.831 8.596 1.00 98.50 97 LEU A CA 1
ATOM 754 C C . LEU A 1 97 ? -17.290 -6.593 9.666 1.00 98.50 97 LEU A C 1
ATOM 756 O O . LEU A 1 97 ? -18.222 -7.325 9.318 1.00 98.50 97 LEU A O 1
ATOM 760 N N . SER A 1 98 ? -16.891 -6.470 10.934 1.00 98.31 98 SER A N 1
ATOM 761 C CA . SER A 1 98 ? -17.427 -7.274 12.044 1.00 98.31 98 SER A CA 1
ATOM 762 C C . SER A 1 98 ? -18.528 -6.583 12.850 1.00 98.31 98 SER A C 1
ATOM 764 O O . SER A 1 98 ? -19.358 -7.266 13.443 1.00 98.31 98 SER A O 1
ATOM 766 N N . GLY A 1 99 ? -18.539 -5.250 12.886 1.00 98.31 99 GLY A N 1
ATOM 767 C CA . GLY A 1 99 ? -19.353 -4.450 13.802 1.00 98.31 99 GLY A CA 1
ATOM 768 C C . GLY A 1 99 ? -18.881 -4.482 15.262 1.00 98.31 99 GLY A C 1
ATOM 769 O O . GLY A 1 99 ? -19.587 -3.974 16.128 1.00 98.31 99 GLY A O 1
ATOM 770 N N . ASP A 1 100 ? -17.724 -5.082 15.562 1.00 98.50 100 ASP A N 1
ATOM 771 C CA . ASP A 1 100 ? -17.217 -5.189 16.932 1.00 98.50 100 ASP A CA 1
ATOM 772 C C . ASP A 1 100 ? -16.509 -3.894 17.373 1.00 98.50 100 ASP A C 1
ATOM 774 O O . ASP A 1 100 ? -15.444 -3.523 16.862 1.00 98.50 100 ASP A O 1
ATOM 778 N N . GLU A 1 101 ? -17.105 -3.215 18.357 1.00 98.44 101 GLU A N 1
ATOM 779 C CA . GLU A 1 101 ? -16.635 -1.946 18.923 1.00 98.44 101 GLU A CA 1
ATOM 780 C C . GLU A 1 101 ? -15.233 -2.056 19.547 1.00 98.44 101 GLU A C 1
ATOM 782 O O . GLU A 1 101 ? -14.528 -1.048 19.632 1.00 98.44 101 GLU A O 1
ATOM 787 N N . PHE A 1 102 ? -14.776 -3.260 19.920 1.00 98.44 102 PHE A N 1
ATOM 788 C CA . PHE A 1 102 ? -13.400 -3.483 20.369 1.00 98.44 102 PHE A CA 1
ATOM 789 C C . PHE A 1 102 ? -12.389 -2.903 19.370 1.00 98.44 102 PHE A C 1
ATOM 791 O O . PHE A 1 102 ? -11.488 -2.149 19.749 1.00 98.44 102 PHE A O 1
ATOM 798 N N . TRP A 1 103 ? -12.569 -3.182 18.076 1.00 98.81 103 TRP A N 1
ATOM 799 C CA . TRP A 1 103 ? -11.657 -2.716 17.031 1.00 98.81 103 TRP A CA 1
ATOM 800 C C . TRP A 1 103 ? -11.716 -1.202 16.836 1.00 98.81 103 TRP A C 1
ATOM 802 O O . TRP A 1 103 ? -10.681 -0.568 16.618 1.00 98.81 103 TRP A O 1
ATOM 812 N N . LEU A 1 104 ? -12.899 -0.602 16.983 1.00 98.69 104 LEU A N 1
ATOM 813 C CA . LEU A 1 104 ? -13.067 0.848 16.900 1.00 98.69 104 LEU A CA 1
ATOM 814 C C . LEU A 1 104 ? -12.398 1.568 18.075 1.00 98.69 104 LEU A C 1
ATOM 816 O O . LEU A 1 104 ? -11.725 2.583 17.886 1.00 98.69 104 LEU A O 1
ATOM 820 N N . GLN A 1 105 ? -12.514 1.025 19.285 1.00 98.62 105 GLN A N 1
ATOM 821 C CA . GLN A 1 105 ? -11.818 1.557 20.456 1.00 98.62 105 GLN A CA 1
ATOM 822 C C . GLN A 1 105 ? -10.299 1.473 20.285 1.00 98.62 105 GLN A C 1
ATOM 824 O O . GLN A 1 105 ? -9.598 2.455 20.536 1.00 98.62 105 GLN A O 1
ATOM 829 N N . ARG A 1 106 ? -9.785 0.342 19.782 1.00 98.62 106 ARG A N 1
ATOM 830 C CA . ARG A 1 106 ? -8.354 0.192 19.480 1.00 98.62 106 ARG A CA 1
ATOM 831 C C . ARG A 1 106 ? -7.889 1.160 18.401 1.00 98.62 106 ARG A C 1
ATOM 833 O O . ARG A 1 106 ? -6.838 1.769 18.573 1.00 98.62 106 ARG A O 1
ATOM 840 N N . TYR A 1 107 ? -8.666 1.360 17.340 1.00 98.81 107 TYR A N 1
ATOM 841 C CA . TYR A 1 107 ? -8.389 2.382 16.329 1.00 98.81 107 TYR A CA 1
ATOM 842 C C . TYR A 1 107 ? -8.245 3.776 16.959 1.00 98.81 107 TYR A C 1
ATOM 844 O O . TYR A 1 107 ? -7.203 4.410 16.800 1.00 98.81 107 TYR A O 1
ATOM 852 N N . ARG A 1 108 ? -9.237 4.217 17.747 1.00 98.69 108 ARG A N 1
ATOM 853 C CA . ARG A 1 108 ? -9.231 5.533 18.418 1.00 98.69 1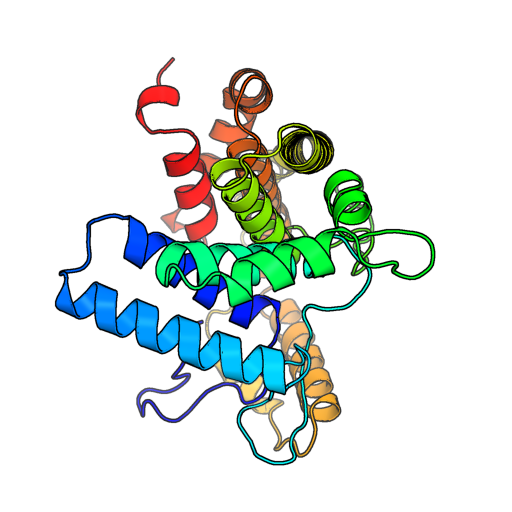08 ARG A CA 1
ATOM 854 C C . ARG A 1 108 ? -8.043 5.697 19.371 1.00 98.69 108 ARG A C 1
ATOM 856 O O . ARG A 1 108 ? -7.417 6.756 19.405 1.00 98.69 108 ARG A O 1
ATOM 863 N N . GLN A 1 109 ? -7.700 4.640 20.108 1.00 98.44 109 GLN A N 1
ATOM 864 C CA . GLN A 1 109 ? -6.528 4.621 20.982 1.00 98.44 109 GLN A CA 1
ATOM 865 C C . GLN A 1 109 ? -5.229 4.752 20.172 1.00 98.44 109 GLN A C 1
ATOM 867 O O . GLN A 1 109 ? -4.419 5.632 20.448 1.00 98.44 109 GLN A O 1
ATOM 872 N N . ARG A 1 110 ? -5.032 3.917 19.143 1.00 98.31 110 ARG A N 1
ATOM 873 C CA . ARG A 1 110 ? -3.810 3.919 18.317 1.00 98.31 110 ARG A CA 1
ATOM 874 C C . ARG A 1 110 ? -3.629 5.197 17.507 1.00 98.31 110 ARG A C 1
ATOM 876 O O . ARG A 1 110 ? -2.494 5.516 17.151 1.00 98.31 110 ARG A O 1
ATOM 883 N N . LEU A 1 111 ? -4.722 5.891 17.199 1.00 98.38 111 LEU A N 1
ATOM 884 C CA . LEU A 1 111 ? -4.730 7.165 16.488 1.00 98.38 111 LEU A CA 1
ATOM 885 C C . LEU A 1 111 ? -4.038 8.270 17.293 1.00 98.38 111 LEU A C 1
ATOM 887 O O . LEU A 1 111 ? -3.230 9.019 16.738 1.00 98.38 111 LEU A O 1
ATOM 891 N N . THR A 1 112 ? -4.332 8.333 18.593 1.00 97.81 112 THR A N 1
ATOM 892 C CA . THR A 1 112 ? -3.917 9.425 19.486 1.00 97.81 112 THR A CA 1
ATOM 893 C C . THR A 1 112 ? -2.823 9.034 20.476 1.00 97.81 112 THR A C 1
ATOM 895 O O . THR A 1 112 ? -2.308 9.908 21.171 1.00 97.81 112 THR A O 1
ATOM 898 N N . GLU A 1 113 ? -2.430 7.754 20.539 1.00 96.56 113 GLU A N 1
ATOM 899 C CA . GLU A 1 113 ? -1.368 7.329 21.450 1.00 96.56 113 GLU A CA 1
ATOM 900 C C . GLU A 1 113 ? -0.054 8.090 21.184 1.00 96.56 113 GLU A C 1
ATOM 902 O O . GLU A 1 113 ? 0.328 8.269 20.020 1.00 96.56 113 GLU A O 1
ATOM 907 N N . PRO A 1 114 ? 0.650 8.535 22.242 1.00 96.50 114 PRO A N 1
ATOM 908 C CA . PRO A 1 114 ? 1.950 9.174 22.092 1.00 96.50 114 PRO A CA 1
ATOM 909 C C . PRO A 1 114 ? 2.990 8.210 21.511 1.00 96.50 114 PRO A C 1
ATOM 911 O O . PRO A 1 114 ? 3.177 7.105 22.018 1.00 96.50 114 PRO A O 1
ATOM 914 N N . LEU A 1 115 ? 3.710 8.662 20.486 1.00 94.44 115 LEU A N 1
ATOM 915 C CA . LEU A 1 115 ? 4.811 7.956 19.832 1.00 94.44 115 LEU A CA 1
ATOM 916 C C . LEU A 1 115 ? 5.995 8.911 19.696 1.00 94.44 115 LEU A C 1
ATOM 918 O O . LEU A 1 115 ? 5.928 9.805 18.869 1.00 94.44 115 LEU A O 1
ATOM 922 N N . GLU A 1 116 ? 7.054 8.764 20.494 1.00 89.81 116 GLU A N 1
ATOM 923 C CA . GLU A 1 116 ? 8.305 9.547 20.351 1.00 89.81 116 GLU A CA 1
ATOM 924 C C . GLU A 1 116 ? 8.102 11.060 20.061 1.00 89.81 116 GLU A C 1
ATOM 926 O O . GLU A 1 116 ? 8.787 11.652 19.233 1.00 89.81 116 GLU A O 1
ATOM 931 N N . GLY A 1 117 ? 7.132 11.703 20.728 1.00 90.94 117 GLY A N 1
ATOM 932 C CA . GLY A 1 117 ? 6.817 13.130 20.540 1.00 90.94 117 GLY A CA 1
ATOM 933 C C . GLY A 1 117 ? 5.806 13.463 19.430 1.00 90.94 117 GLY A C 1
ATOM 934 O O . GLY A 1 117 ? 5.578 14.635 19.149 1.00 90.94 117 GLY A O 1
ATOM 935 N N . THR A 1 118 ? 5.174 12.463 18.819 1.00 96.25 118 THR A N 1
ATOM 936 C CA . THR A 1 118 ? 4.112 12.596 17.810 1.00 96.25 118 THR A CA 1
ATOM 937 C C . THR A 1 118 ? 2.936 11.647 18.103 1.00 96.25 118 THR A C 1
ATOM 939 O O . THR A 1 118 ? 2.879 11.016 19.158 1.00 96.25 118 THR A O 1
ATOM 942 N N . THR A 1 119 ? 1.974 11.552 17.186 1.00 98.25 119 THR A N 1
ATOM 943 C CA . THR A 1 119 ? 0.864 10.583 17.193 1.00 98.25 119 THR A CA 1
ATOM 944 C C . THR A 1 119 ? 0.710 9.969 15.804 1.00 98.25 119 THR A C 1
ATOM 946 O O . THR A 1 119 ? 1.223 10.504 14.818 1.00 98.25 119 THR A O 1
ATOM 949 N N . ARG A 1 120 ? -0.034 8.862 15.668 1.00 98.38 120 ARG A N 1
ATOM 950 C CA . ARG A 1 120 ? -0.311 8.310 14.328 1.00 98.38 120 ARG A CA 1
ATOM 951 C C . ARG A 1 120 ? -1.124 9.259 13.465 1.00 98.38 120 ARG A C 1
ATOM 953 O O . ARG A 1 120 ? -0.860 9.321 12.270 1.00 98.38 120 ARG A O 1
ATOM 960 N N . GLN A 1 121 ? -2.053 10.013 14.054 1.00 98.56 121 GLN A N 1
ATOM 961 C CA . GLN A 1 121 ? -2.788 11.051 13.332 1.00 98.56 121 GLN A CA 1
ATOM 962 C C . GLN A 1 121 ? -1.838 12.092 12.727 1.00 98.56 121 GLN A C 1
ATOM 964 O O . GLN A 1 121 ? -1.940 12.403 11.542 1.00 98.56 121 GLN A O 1
ATOM 969 N N . ALA A 1 122 ? -0.873 12.578 13.512 1.00 98.38 122 ALA A N 1
ATOM 970 C CA . ALA A 1 122 ? 0.122 13.526 13.026 1.00 98.38 122 ALA A CA 1
ATOM 971 C C . ALA A 1 122 ? 1.049 12.900 11.969 1.00 98.38 122 ALA A C 1
ATOM 973 O O . ALA A 1 122 ? 1.360 13.550 10.977 1.00 98.38 122 ALA A O 1
ATOM 974 N N . LEU A 1 123 ? 1.442 11.630 12.125 1.00 98.31 123 LEU A N 1
ATOM 975 C CA . LEU A 1 123 ? 2.258 10.914 11.136 1.00 98.31 123 LEU A CA 1
ATOM 976 C C . LEU A 1 123 ? 1.548 10.737 9.789 1.00 98.31 123 LEU A C 1
ATOM 978 O O . LEU A 1 123 ? 2.180 10.902 8.748 1.00 98.31 123 LEU A O 1
ATOM 982 N N . VAL A 1 124 ? 0.253 10.405 9.780 1.00 98.38 124 VAL A N 1
ATOM 983 C CA . VAL A 1 124 ? -0.474 10.271 8.508 1.00 98.38 124 VAL A CA 1
ATOM 984 C C . VAL A 1 124 ? -0.751 11.622 7.859 1.00 98.38 124 VAL A C 1
ATOM 986 O O . VAL A 1 124 ? -0.675 11.707 6.639 1.00 98.38 124 VAL A O 1
ATOM 989 N N . ALA A 1 125 ? -0.976 12.679 8.648 1.00 98.56 125 ALA A N 1
ATOM 990 C CA . ALA A 1 125 ? -1.043 14.046 8.134 1.00 98.56 125 ALA A CA 1
ATOM 991 C C . ALA A 1 125 ? 0.306 14.508 7.569 1.00 98.56 125 ALA A C 1
ATOM 993 O O . ALA A 1 125 ? 0.338 15.218 6.568 1.00 98.56 125 ALA A O 1
ATOM 994 N N . ALA A 1 126 ? 1.421 14.100 8.191 1.00 97.75 126 ALA A N 1
ATOM 995 C CA . ALA A 1 126 ? 2.781 14.431 7.768 1.00 97.75 126 ALA A CA 1
ATOM 996 C C . ALA A 1 126 ? 3.111 13.898 6.363 1.00 97.75 126 ALA A C 1
ATOM 998 O O . ALA A 1 126 ? 3.786 14.597 5.605 1.00 97.75 126 ALA A O 1
ATOM 999 N N . GLY A 1 127 ? 2.587 12.724 6.006 1.00 96.81 127 GLY A N 1
ATOM 1000 C CA . GLY A 1 127 ? 2.871 12.045 4.742 1.00 96.81 127 GLY A CA 1
ATOM 1001 C C . GLY A 1 127 ? 4.148 11.195 4.776 1.00 96.81 127 GLY A C 1
ATOM 1002 O O . GLY A 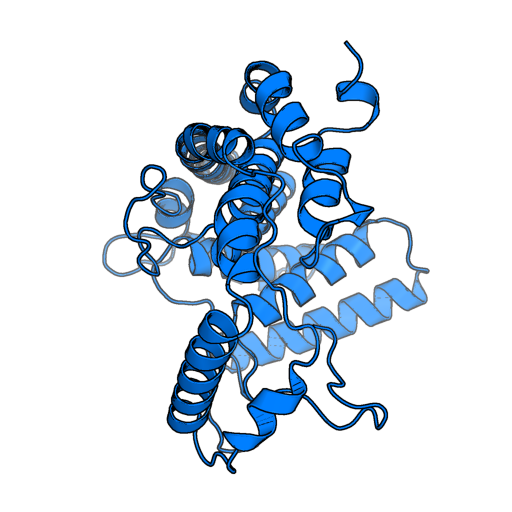1 127 ? 4.870 11.141 5.773 1.00 96.81 127 GLY A O 1
ATO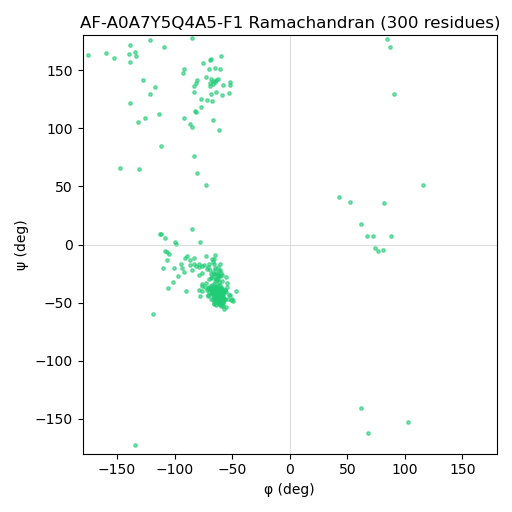M 1003 N N . ALA A 1 128 ? 4.420 10.500 3.676 1.00 95.69 128 ALA A N 1
ATOM 1004 C CA . ALA A 1 128 ? 5.543 9.586 3.495 1.00 95.69 128 ALA A CA 1
ATOM 1005 C C . ALA A 1 128 ? 6.881 10.289 3.213 1.00 95.69 128 ALA A C 1
ATOM 1007 O O . ALA A 1 128 ? 7.926 9.654 3.345 1.00 95.69 128 ALA A O 1
ATOM 1008 N N . GLY A 1 129 ? 6.858 11.570 2.823 1.00 94.38 129 GLY A N 1
ATOM 1009 C CA . GLY A 1 129 ? 8.069 12.378 2.633 1.00 94.38 129 GLY A CA 1
ATOM 1010 C C . GLY A 1 129 ? 8.771 12.171 1.287 1.00 94.38 129 GLY A C 1
ATOM 1011 O O . GLY A 1 129 ? 10.000 12.201 1.222 1.00 94.38 129 GLY A O 1
ATOM 1012 N N . TYR A 1 130 ? 8.016 11.949 0.205 1.00 95.62 130 TYR A N 1
ATOM 1013 C CA . TYR A 1 130 ? 8.595 11.701 -1.120 1.00 95.62 130 TYR A CA 1
ATOM 1014 C C . TYR A 1 130 ? 9.495 12.847 -1.612 1.00 95.62 130 TYR A C 1
ATOM 1016 O O . TYR A 1 130 ? 9.097 14.012 -1.654 1.00 95.62 130 TYR A O 1
ATOM 1024 N N . GLY A 1 131 ? 10.708 12.490 -2.036 1.00 93.69 131 GLY A N 1
ATOM 1025 C CA . GLY A 1 131 ? 11.666 13.386 -2.679 1.00 93.69 131 GLY A CA 1
ATOM 1026 C C . GLY A 1 131 ? 11.449 13.534 -4.194 1.00 93.69 131 GLY A C 1
ATOM 1027 O O . GLY A 1 131 ? 10.576 12.881 -4.775 1.00 93.69 131 GLY A O 1
ATOM 1028 N N . PRO A 1 132 ? 12.256 14.375 -4.870 1.00 94.12 132 PRO A N 1
ATOM 1029 C CA . PRO A 1 132 ? 12.173 14.551 -6.318 1.00 94.12 132 PRO A CA 1
ATOM 1030 C C . PRO A 1 132 ? 12.635 13.296 -7.091 1.00 94.12 132 PRO A C 1
ATOM 1032 O O . PRO A 1 132 ? 13.403 12.485 -6.559 1.00 94.12 132 PRO A O 1
ATOM 1035 N N . PRO A 1 133 ? 12.229 13.147 -8.368 1.00 92.94 133 PRO A N 1
ATOM 1036 C CA . PRO A 1 133 ? 12.701 12.080 -9.248 1.00 92.94 133 PRO A CA 1
ATOM 1037 C C . PRO A 1 133 ? 14.230 11.994 -9.308 1.00 92.94 133 PRO A C 1
ATOM 1039 O O . PRO A 1 133 ? 14.920 13.010 -9.345 1.00 92.94 133 PRO A O 1
ATOM 1042 N N . GLY A 1 134 ? 14.766 10.771 -9.326 1.00 86.12 134 GLY A N 1
ATOM 1043 C CA . GLY A 1 134 ? 16.213 10.520 -9.371 1.00 86.12 134 GLY A CA 1
ATOM 1044 C C . GLY A 1 134 ? 16.950 10.717 -8.038 1.00 86.12 134 GLY A C 1
ATOM 1045 O O . GLY A 1 134 ? 18.131 10.383 -7.954 1.00 86.12 134 GLY A O 1
ATOM 1046 N N . GLY A 1 135 ? 16.271 11.207 -6.995 1.00 87.94 135 GLY A N 1
ATOM 1047 C CA . GLY A 1 135 ? 16.816 11.273 -5.642 1.00 87.94 135 GLY A CA 1
ATOM 1048 C C . GLY A 1 135 ? 16.981 9.889 -4.993 1.00 87.94 135 GLY A C 1
ATOM 1049 O O . GLY A 1 135 ? 16.329 8.922 -5.400 1.00 87.94 135 GLY A O 1
ATOM 1050 N N . PRO A 1 136 ? 17.842 9.763 -3.966 1.00 87.75 136 PRO A N 1
ATOM 1051 C CA . PRO A 1 136 ? 17.991 8.516 -3.229 1.00 87.75 136 PRO A CA 1
ATOM 1052 C C . PRO A 1 136 ? 16.724 8.211 -2.423 1.00 87.75 136 PRO A C 1
ATOM 1054 O O . PRO A 1 136 ? 16.246 9.047 -1.657 1.00 87.75 136 PRO A O 1
ATOM 1057 N N . THR A 1 137 ? 16.206 6.993 -2.553 1.00 88.94 137 THR A N 1
ATOM 1058 C CA . THR A 1 137 ? 15.126 6.489 -1.696 1.00 88.94 137 THR A CA 1
ATOM 1059 C C . THR A 1 137 ? 15.692 6.010 -0.363 1.00 88.94 137 THR A C 1
ATOM 1061 O O . THR A 1 137 ? 16.733 5.353 -0.341 1.00 88.94 137 THR A O 1
ATOM 1064 N N . SER A 1 138 ? 14.983 6.264 0.732 1.00 88.94 138 SER A N 1
ATOM 1065 C CA . SER A 1 138 ? 15.332 5.798 2.073 1.00 88.94 138 SER A CA 1
ATOM 1066 C C . SER A 1 138 ? 14.077 5.343 2.803 1.00 88.94 138 SER A C 1
ATOM 1068 O O . SER A 1 138 ? 13.138 6.114 2.974 1.00 88.94 138 SER A O 1
ATOM 1070 N N . TYR A 1 139 ? 14.039 4.090 3.247 1.00 86.56 139 TYR A N 1
ATOM 1071 C CA . TYR A 1 139 ? 12.941 3.626 4.087 1.00 86.56 139 TYR A CA 1
ATOM 1072 C C . TYR A 1 139 ? 13.211 4.012 5.552 1.00 86.56 139 TYR A C 1
ATOM 1074 O O . TYR A 1 139 ? 14.302 3.710 6.036 1.00 86.56 139 TYR A O 1
ATOM 1082 N N . PRO A 1 140 ? 12.256 4.618 6.287 1.00 88.31 140 PRO A N 1
ATOM 1083 C CA . PRO A 1 140 ? 10.880 4.941 5.885 1.00 88.31 140 PRO A CA 1
ATOM 1084 C C . PRO A 1 140 ? 10.639 6.406 5.451 1.00 88.31 140 PRO A C 1
ATOM 1086 O O . PRO A 1 140 ? 9.493 6.745 5.186 1.00 88.31 140 PRO A O 1
ATOM 1089 N N . THR A 1 141 ? 11.655 7.280 5.418 1.00 87.25 141 THR A N 1
ATOM 1090 C CA . THR A 1 141 ? 11.497 8.752 5.308 1.00 87.25 141 THR A CA 1
ATOM 1091 C C . THR A 1 141 ? 11.392 9.321 3.887 1.00 87.25 141 THR A C 1
ATOM 1093 O O . THR A 1 141 ? 10.970 10.458 3.723 1.00 87.25 141 THR A O 1
ATOM 1096 N N . ASN A 1 142 ? 11.800 8.557 2.875 1.00 92.12 142 ASN A N 1
ATOM 1097 C CA . ASN A 1 142 ? 11.598 8.810 1.446 1.00 92.12 142 ASN A CA 1
ATOM 1098 C C . ASN A 1 142 ? 11.448 7.447 0.739 1.00 92.12 142 ASN A C 1
ATOM 1100 O O . ASN A 1 142 ? 12.366 6.992 0.039 1.00 92.12 142 ASN A O 1
ATOM 1104 N N . PRO A 1 143 ? 10.369 6.703 1.028 1.00 92.75 143 PRO A N 1
ATOM 1105 C CA . PRO A 1 143 ? 10.223 5.332 0.570 1.00 92.75 143 PRO A CA 1
ATOM 1106 C C . PRO A 1 143 ? 9.990 5.298 -0.946 1.00 92.75 143 PRO A C 1
ATOM 1108 O O . PRO A 1 143 ? 9.398 6.219 -1.505 1.00 92.75 143 PRO A O 1
ATOM 1111 N N . PRO A 1 144 ? 10.393 4.223 -1.640 1.00 91.69 144 PRO A N 1
ATOM 1112 C CA . PRO A 1 144 ? 9.982 4.046 -3.025 1.00 91.69 144 PRO A CA 1
ATOM 1113 C C . PRO A 1 144 ? 8.463 3.806 -3.092 1.00 91.69 144 PRO A C 1
ATOM 1115 O O . PRO A 1 144 ? 7.924 3.041 -2.284 1.00 91.69 144 PRO A O 1
ATOM 1118 N N . PHE A 1 145 ? 7.777 4.382 -4.088 1.00 93.19 145 PHE A N 1
ATOM 1119 C CA . PHE A 1 145 ? 6.307 4.335 -4.162 1.00 93.19 145 PHE A CA 1
ATOM 1120 C C . PHE A 1 145 ? 5.737 2.914 -4.110 1.00 93.19 145 PHE A C 1
ATOM 1122 O O . PHE A 1 145 ? 4.705 2.679 -3.485 1.00 93.19 145 PHE A O 1
ATOM 1129 N N . TRP A 1 146 ? 6.417 1.944 -4.731 1.00 88.19 146 TRP A N 1
ATOM 1130 C CA . TRP A 1 146 ? 5.951 0.554 -4.788 1.00 88.19 146 TRP A CA 1
ATOM 1131 C C . TRP A 1 146 ? 5.833 -0.121 -3.409 1.00 88.19 146 TRP A C 1
ATOM 1133 O O . TRP A 1 146 ? 5.115 -1.112 -3.296 1.00 88.19 146 TRP A O 1
ATOM 1143 N N . ILE A 1 147 ? 6.501 0.400 -2.370 1.00 88.25 147 ILE A N 1
ATOM 1144 C CA . ILE A 1 147 ? 6.371 -0.085 -0.984 1.00 88.25 147 ILE A CA 1
ATOM 1145 C C . ILE A 1 147 ? 5.256 0.665 -0.239 1.00 88.25 147 ILE A C 1
ATOM 1147 O O . ILE A 1 147 ? 4.514 0.069 0.544 1.00 88.25 147 ILE A O 1
ATOM 1151 N N . SER A 1 148 ? 5.140 1.976 -0.452 1.00 93.25 148 SER A N 1
ATOM 1152 C CA . SER A 1 148 ? 4.352 2.884 0.392 1.00 93.25 148 SER A CA 1
ATOM 1153 C C . SER A 1 148 ? 2.976 3.252 -0.166 1.00 93.25 148 SER A C 1
ATOM 1155 O O . SER A 1 148 ? 2.103 3.656 0.599 1.00 93.25 148 SER A O 1
ATOM 1157 N N . VAL A 1 149 ? 2.719 3.117 -1.468 1.00 94.00 149 VAL A N 1
ATOM 1158 C CA . VAL A 1 149 ? 1.427 3.510 -2.067 1.00 94.00 149 VAL A CA 1
ATOM 1159 C C . VAL A 1 149 ? 0.247 2.703 -1.510 1.00 94.00 149 VAL A C 1
ATOM 1161 O O . VAL A 1 149 ? -0.854 3.226 -1.377 1.00 94.00 149 VAL A O 1
ATOM 1164 N N . SER A 1 150 ? 0.470 1.455 -1.087 1.00 93.69 150 SER A N 1
ATOM 1165 C CA . SER A 1 150 ? -0.568 0.643 -0.444 1.00 93.69 150 SER A CA 1
ATOM 1166 C C . SER A 1 150 ? -1.015 1.240 0.897 1.00 93.69 150 SER A C 1
ATOM 1168 O O . SER A 1 150 ? -2.193 1.162 1.239 1.00 93.69 150 SER A O 1
ATOM 1170 N N . SER A 1 151 ? -0.118 1.927 1.613 1.00 97.12 151 SER A N 1
ATOM 1171 C CA . SER A 1 151 ? -0.464 2.721 2.799 1.00 97.12 151 SER A CA 1
ATOM 1172 C C . SER A 1 151 ? -1.306 3.953 2.452 1.00 97.12 151 SER A C 1
ATOM 1174 O O . SER A 1 151 ? -2.147 4.352 3.247 1.00 97.12 151 SER A O 1
ATOM 1176 N N . HIS A 1 152 ? -1.160 4.522 1.255 1.00 97.56 152 HIS A N 1
ATOM 1177 C CA . HIS A 1 152 ? -2.019 5.619 0.798 1.00 97.56 152 HIS A CA 1
ATOM 1178 C C . HIS A 1 152 ? -3.398 5.119 0.376 1.00 97.56 152 HIS A C 1
ATOM 1180 O O . HIS A 1 152 ? -4.393 5.771 0.668 1.00 97.56 152 HIS A O 1
ATOM 1186 N N . ALA A 1 153 ? -3.485 3.932 -0.231 1.00 97.38 153 ALA A N 1
ATOM 1187 C CA . ALA A 1 153 ? -4.773 3.283 -0.476 1.00 97.38 153 ALA A CA 1
ATOM 1188 C C . ALA A 1 153 ? -5.520 3.021 0.845 1.00 97.38 153 ALA A C 1
ATOM 1190 O O . ALA A 1 153 ? -6.727 3.232 0.933 1.00 97.38 153 ALA A O 1
ATOM 1191 N N . CYS A 1 154 ? -4.786 2.638 1.895 1.00 98.25 154 CYS A N 1
ATOM 1192 C CA . CYS A 1 154 ? -5.313 2.522 3.254 1.00 98.25 154 CYS A CA 1
ATOM 1193 C C . CYS A 1 154 ? -5.781 3.869 3.815 1.00 98.25 154 CYS A C 1
ATOM 1195 O O . CYS A 1 154 ? -6.850 3.932 4.409 1.00 98.25 154 CYS A O 1
ATOM 1197 N N . LEU A 1 155 ? -5.025 4.947 3.596 1.00 98.44 155 LEU A N 1
ATOM 1198 C CA . LEU A 1 155 ? -5.407 6.290 4.035 1.00 98.44 155 LEU A CA 1
ATOM 1199 C C . LEU A 1 155 ? -6.654 6.818 3.305 1.00 98.44 155 LEU A C 1
ATOM 1201 O O . LEU A 1 155 ? -7.511 7.435 3.928 1.00 98.44 155 LEU A O 1
ATOM 1205 N N . ALA A 1 156 ? -6.799 6.524 2.011 1.00 98.19 156 ALA A N 1
ATOM 1206 C CA . ALA A 1 156 ? -8.004 6.840 1.244 1.00 98.19 156 ALA A CA 1
ATOM 1207 C C . ALA A 1 156 ? -9.226 6.049 1.739 1.00 98.19 156 ALA A C 1
ATOM 1209 O O . ALA A 1 156 ? -10.299 6.620 1.909 1.00 98.19 156 ALA A O 1
ATOM 1210 N N . ALA A 1 157 ? -9.057 4.758 2.044 1.00 98.31 157 ALA A N 1
ATOM 1211 C CA . ALA A 1 157 ? -10.112 3.950 2.656 1.00 98.31 157 ALA A CA 1
ATOM 1212 C C . ALA A 1 157 ? -10.482 4.443 4.065 1.00 98.31 157 ALA A C 1
ATOM 1214 O O . ALA A 1 157 ? -11.653 4.478 4.427 1.00 98.31 157 ALA A O 1
ATOM 1215 N N . LEU A 1 158 ? -9.496 4.861 4.860 1.00 98.69 158 LEU A N 1
ATOM 1216 C CA . LEU A 1 158 ? -9.736 5.483 6.159 1.00 98.69 158 LEU A CA 1
ATOM 1217 C C . LEU A 1 158 ? -10.543 6.776 6.025 1.00 98.69 158 LEU A C 1
ATOM 1219 O O . LEU A 1 158 ? -11.486 6.964 6.781 1.00 98.69 158 LEU A O 1
ATOM 1223 N N . LEU A 1 159 ? -10.215 7.626 5.048 1.00 98.50 159 LEU A N 1
ATOM 1224 C CA . LEU A 1 159 ? -10.969 8.847 4.761 1.00 98.50 159 LEU A CA 1
ATOM 1225 C C . LEU A 1 159 ? -12.434 8.557 4.393 1.00 98.50 159 LEU A C 1
ATOM 1227 O O . LEU A 1 159 ? -13.312 9.305 4.803 1.00 98.50 159 LEU A O 1
ATOM 1231 N N . GLU A 1 160 ? -12.706 7.478 3.656 1.00 97.12 160 GLU A N 1
ATOM 1232 C CA . GLU A 1 160 ? -14.074 7.037 3.340 1.00 97.12 160 GLU A CA 1
ATOM 1233 C C . GLU A 1 160 ? -14.843 6.568 4.588 1.00 97.12 160 GLU A C 1
ATOM 1235 O O . GLU A 1 160 ? -16.043 6.806 4.710 1.00 97.12 160 GLU A O 1
ATOM 1240 N N . LEU A 1 161 ? -14.159 5.885 5.510 1.00 97.88 161 LEU A N 1
ATOM 1241 C CA . LEU A 1 161 ? -14.757 5.310 6.717 1.00 97.88 161 LEU A CA 1
ATOM 1242 C C . LEU A 1 161 ? -14.833 6.291 7.896 1.00 97.88 161 LEU A C 1
ATOM 1244 O O . LEU A 1 161 ? -15.455 5.959 8.911 1.00 97.88 161 LEU A O 1
ATOM 1248 N N . GLU A 1 162 ? -14.150 7.432 7.838 1.00 98.19 162 GLU A N 1
ATOM 1249 C CA . GLU A 1 162 ? -14.041 8.361 8.961 1.00 98.19 162 GLU A CA 1
ATOM 1250 C C . GLU A 1 162 ? -15.249 9.301 9.048 1.00 98.19 162 GLU A C 1
ATOM 1252 O O . GLU A 1 162 ? -15.732 9.845 8.060 1.00 98.19 162 GLU A O 1
ATOM 1257 N N . THR A 1 163 ? -15.734 9.485 10.272 1.00 96.31 163 THR A N 1
ATOM 1258 C CA . THR A 1 163 ? -16.881 10.333 10.615 1.00 96.31 163 THR A CA 1
ATOM 1259 C C . THR A 1 163 ? -16.478 11.585 11.394 1.00 96.31 163 THR A C 1
ATOM 1261 O O . THR A 1 163 ? -17.243 12.544 11.442 1.00 96.31 163 THR A O 1
ATOM 1264 N N . ASP A 1 164 ? -15.302 11.584 12.026 1.00 98.12 164 ASP A N 1
ATOM 1265 C CA . ASP A 1 164 ? -14.724 12.752 12.686 1.00 98.12 164 ASP A CA 1
ATOM 1266 C C . ASP A 1 164 ? -14.008 13.639 11.654 1.00 98.12 164 ASP A C 1
ATOM 1268 O O . ASP A 1 164 ? -12.995 13.247 11.072 1.00 98.12 164 ASP A O 1
ATOM 1272 N N . GLU A 1 165 ? -14.516 14.855 11.435 1.00 98.06 165 GLU A N 1
ATOM 1273 C CA . GLU A 1 165 ? -13.980 15.754 10.405 1.00 98.06 165 GLU A CA 1
ATOM 1274 C C . GLU A 1 165 ? -12.534 16.196 10.680 1.00 98.06 165 GLU A C 1
ATOM 1276 O O . GLU A 1 165 ? -11.779 16.430 9.737 1.00 98.06 165 GLU A O 1
ATOM 1281 N N . ALA A 1 166 ? -12.098 16.285 11.941 1.00 97.69 166 ALA A N 1
ATOM 1282 C CA . ALA A 1 166 ? -10.715 16.652 12.246 1.00 97.69 166 ALA A CA 1
ATOM 1283 C C . ALA A 1 166 ? -9.749 15.520 11.863 1.00 97.69 166 ALA A C 1
ATOM 1285 O O . ALA A 1 166 ? -8.663 15.767 11.327 1.00 97.69 166 ALA A O 1
ATOM 1286 N N . VAL A 1 167 ? -10.156 14.271 12.092 1.00 98.69 167 VAL A N 1
ATOM 1287 C CA . VAL A 1 167 ? -9.386 13.086 11.692 1.00 98.69 167 VAL A CA 1
ATOM 1288 C C . VAL A 1 167 ? -9.415 12.908 10.170 1.00 98.69 167 VAL A C 1
ATOM 1290 O O . VAL A 1 167 ? -8.363 12.729 9.553 1.00 98.69 167 VAL A O 1
ATOM 1293 N N . ALA A 1 168 ? -10.584 13.057 9.543 1.00 98.62 168 ALA A N 1
ATOM 1294 C CA . ALA A 1 168 ? -10.727 13.048 8.088 1.00 98.62 168 ALA A CA 1
ATOM 1295 C C . ALA A 1 168 ? -9.872 14.145 7.425 1.00 98.62 168 ALA A C 1
ATOM 1297 O O . ALA A 1 168 ? -9.216 13.905 6.407 1.00 98.62 168 ALA A O 1
ATOM 1298 N N . GLY A 1 169 ? -9.809 15.333 8.034 1.00 98.56 169 GLY A N 1
ATOM 1299 C CA . GLY A 1 169 ? -8.936 16.431 7.623 1.00 98.56 169 GLY A CA 1
ATOM 1300 C C . GLY A 1 169 ? -7.459 16.034 7.594 1.00 98.56 169 GLY A C 1
ATOM 1301 O O . GLY A 1 169 ? -6.796 16.253 6.580 1.00 98.56 169 GLY A O 1
ATOM 1302 N N . ALA A 1 170 ? -6.967 15.371 8.645 1.00 98.69 170 ALA A N 1
ATOM 1303 C CA . ALA A 1 170 ? -5.595 14.860 8.707 1.00 98.69 170 ALA A CA 1
ATOM 1304 C C . ALA A 1 170 ? -5.299 13.835 7.594 1.00 98.69 170 ALA A C 1
ATOM 1306 O O . ALA A 1 170 ? -4.231 13.861 6.982 1.00 98.69 170 ALA A O 1
ATOM 1307 N N . TYR A 1 171 ? -6.252 12.953 7.282 1.00 98.75 171 TYR A N 1
ATOM 1308 C CA . TYR A 1 171 ? -6.087 11.954 6.217 1.00 98.75 171 TYR A CA 1
ATOM 1309 C C . TYR A 1 171 ? -6.036 12.598 4.832 1.00 98.75 171 TYR A C 1
ATOM 1311 O O . TYR A 1 171 ? -5.182 12.260 4.008 1.00 98.75 171 TYR A O 1
ATOM 1319 N N . ARG A 1 172 ? -6.914 13.575 4.594 1.00 98.44 172 ARG A N 1
ATOM 1320 C CA . ARG A 1 172 ? -6.956 14.362 3.359 1.00 98.44 172 ARG A CA 1
ATOM 1321 C C . ARG A 1 172 ? -5.681 15.182 3.161 1.00 98.44 172 ARG A C 1
ATOM 1323 O O . ARG A 1 172 ? -5.183 15.256 2.037 1.00 98.44 172 ARG A O 1
ATOM 1330 N N . GLU A 1 173 ? -5.142 15.766 4.232 1.00 98.50 173 GLU A N 1
ATOM 1331 C CA . GLU A 1 173 ? -3.877 16.509 4.211 1.00 98.50 173 GLU A CA 1
ATOM 1332 C C . GLU A 1 173 ? -2.714 15.615 3.769 1.00 98.50 173 GLU A C 1
ATOM 1334 O O . GLU A 1 173 ? -2.013 15.961 2.814 1.00 98.50 173 GLU A O 1
ATOM 1339 N N . GLY A 1 174 ? -2.563 14.442 4.394 1.00 98.31 174 GLY A N 1
ATOM 1340 C CA . GLY A 1 174 ? -1.527 13.469 4.044 1.00 98.31 174 GLY A CA 1
ATOM 1341 C C . GLY A 1 174 ? -1.602 13.025 2.583 1.00 98.31 174 GLY A C 1
ATOM 1342 O O . GLY A 1 174 ? -0.619 13.126 1.847 1.00 98.31 174 GLY A O 1
ATOM 1343 N N . LEU A 1 175 ? -2.797 12.622 2.128 1.00 98.25 175 LEU A N 1
ATOM 1344 C CA . LEU A 1 175 ? -3.037 12.240 0.730 1.00 98.25 175 LEU A CA 1
ATOM 1345 C C . LEU A 1 175 ? -2.679 13.364 -0.246 1.00 98.25 175 LEU A C 1
ATOM 1347 O O . LEU A 1 175 ? -2.000 13.120 -1.241 1.00 98.25 175 LEU A O 1
ATOM 1351 N N . THR A 1 176 ? -3.114 14.593 0.036 1.00 98.25 176 THR A N 1
ATOM 1352 C CA . THR A 1 176 ? -2.881 15.749 -0.841 1.00 98.25 176 THR A CA 1
ATOM 1353 C C . THR A 1 176 ? -1.398 16.097 -0.918 1.00 98.25 176 THR A C 1
ATOM 1355 O O . THR A 1 176 ? -0.880 16.353 -2.010 1.00 98.25 176 THR A O 1
ATOM 1358 N N . ARG A 1 177 ? -0.699 16.096 0.224 1.00 98.06 177 ARG A N 1
ATOM 1359 C CA . ARG A 1 177 ? 0.733 16.403 0.299 1.00 98.06 177 ARG A CA 1
ATOM 1360 C C . ARG A 1 177 ? 1.546 15.425 -0.537 1.00 98.06 177 ARG A C 1
ATOM 1362 O O . ARG A 1 177 ? 2.303 15.853 -1.408 1.00 98.06 177 ARG A O 1
ATOM 1369 N N . ASP A 1 178 ? 1.357 14.132 -0.310 1.00 98.06 178 ASP A N 1
ATOM 1370 C CA . ASP A 1 178 ? 2.136 13.113 -1.002 1.00 98.06 178 ASP A CA 1
ATOM 1371 C C . ASP A 1 178 ? 1.753 13.008 -2.484 1.00 98.06 178 ASP A C 1
ATOM 1373 O O . ASP A 1 178 ? 2.637 12.886 -3.333 1.00 98.06 178 ASP A O 1
ATOM 1377 N N . ALA A 1 179 ? 0.466 13.147 -2.832 1.00 98.12 179 ALA A N 1
ATOM 1378 C CA . ALA A 1 179 ? 0.028 13.234 -4.228 1.00 98.12 179 ALA A CA 1
ATOM 1379 C C . ALA A 1 179 ? 0.687 14.403 -4.967 1.00 98.12 179 ALA A C 1
ATOM 1381 O O . ALA A 1 179 ? 1.137 14.238 -6.100 1.00 98.12 179 ALA A O 1
ATOM 1382 N N . THR A 1 180 ? 0.808 15.562 -4.315 1.00 98.12 180 THR A N 1
ATOM 1383 C CA . THR A 1 180 ? 1.504 16.727 -4.879 1.00 98.12 180 THR A CA 1
ATOM 1384 C C . THR A 1 180 ? 2.991 16.438 -5.084 1.00 98.12 180 THR A C 1
ATOM 1386 O O . THR A 1 180 ? 3.530 16.722 -6.154 1.00 98.12 180 THR A O 1
ATOM 1389 N N . ALA A 1 181 ? 3.650 15.818 -4.099 1.00 97.56 181 ALA A N 1
ATOM 1390 C CA . ALA A 1 181 ? 5.058 15.428 -4.189 1.00 97.56 181 ALA A CA 1
ATOM 1391 C C . ALA A 1 181 ? 5.326 14.369 -5.278 1.00 97.56 181 ALA A C 1
ATOM 1393 O O . ALA A 1 181 ? 6.427 14.305 -5.824 1.00 97.56 181 ALA A O 1
ATOM 1394 N N . ALA A 1 182 ? 4.321 13.569 -5.643 1.00 97.62 182 ALA A N 1
ATOM 1395 C CA . ALA A 1 182 ? 4.427 12.570 -6.700 1.00 97.62 182 ALA A CA 1
ATOM 1396 C C . ALA A 1 182 ? 4.266 13.130 -8.123 1.00 97.62 182 ALA A C 1
ATOM 1398 O O . ALA A 1 182 ? 4.711 12.485 -9.073 1.00 97.62 182 ALA A O 1
ATOM 1399 N N . LEU A 1 183 ? 3.685 14.323 -8.305 1.00 97.88 183 LEU A N 1
ATOM 1400 C CA . LEU A 1 183 ? 3.440 14.900 -9.637 1.00 97.88 183 LEU A CA 1
ATOM 1401 C C . LEU A 1 183 ? 4.690 14.963 -10.536 1.00 97.88 183 LEU A C 1
ATOM 1403 O O . LEU A 1 183 ? 4.588 14.573 -11.703 1.00 97.88 183 LEU A O 1
ATOM 1407 N N . PRO A 1 184 ? 5.882 15.371 -10.049 1.00 97.06 184 PRO A N 1
ATOM 1408 C CA . PRO A 1 184 ? 7.086 15.391 -10.879 1.00 97.06 184 PRO A CA 1
ATOM 1409 C C . PRO A 1 184 ? 7.493 14.007 -11.404 1.00 97.06 184 PRO A C 1
ATOM 1411 O O . PRO A 1 184 ? 8.089 13.907 -12.475 1.00 97.06 184 PRO A O 1
ATOM 1414 N N . HIS A 1 185 ? 7.146 12.928 -10.695 1.00 96.75 185 HIS A N 1
ATOM 1415 C CA . HIS A 1 185 ? 7.494 11.560 -11.091 1.00 96.75 185 HIS A CA 1
ATOM 1416 C C . HIS A 1 185 ? 6.703 11.078 -12.306 1.00 96.75 185 HIS A C 1
ATOM 1418 O O . HIS A 1 185 ? 7.191 10.213 -13.028 1.00 96.75 185 HIS A O 1
ATOM 1424 N N . LEU A 1 186 ? 5.545 11.680 -12.614 1.00 96.19 186 LEU A N 1
ATOM 1425 C CA . LEU A 1 186 ? 4.769 11.360 -13.821 1.00 96.19 186 LEU A CA 1
ATOM 1426 C C . LEU A 1 186 ? 5.578 11.586 -15.108 1.00 96.19 186 LEU A C 1
ATOM 1428 O O . LEU A 1 186 ? 5.391 10.878 -16.099 1.00 96.19 186 LEU A O 1
ATOM 1432 N N . ALA A 1 187 ? 6.502 12.552 -15.101 1.00 94.81 187 ALA A N 1
ATOM 1433 C CA . ALA A 1 187 ? 7.321 12.879 -16.264 1.00 94.81 187 ALA A CA 1
ATOM 1434 C C . ALA A 1 187 ? 8.299 11.755 -16.653 1.00 94.81 187 ALA A C 1
ATOM 1436 O O . ALA A 1 187 ? 8.632 11.648 -17.834 1.00 94.81 187 ALA A O 1
ATOM 1437 N N . LEU A 1 188 ? 8.682 10.878 -15.712 1.00 93.00 188 LEU A N 1
ATOM 1438 C CA . LEU A 1 188 ? 9.595 9.753 -15.960 1.00 93.00 188 LEU A CA 1
ATOM 1439 C C . LEU A 1 188 ? 9.069 8.785 -17.026 1.00 93.00 188 LEU A C 1
ATOM 1441 O O . LEU A 1 188 ? 9.861 8.126 -17.697 1.00 93.00 188 LEU A O 1
ATOM 1445 N N . ALA A 1 189 ? 7.747 8.732 -17.224 1.00 90.56 189 ALA A N 1
ATOM 1446 C CA . ALA A 1 189 ? 7.122 7.911 -18.258 1.00 90.56 189 ALA A CA 1
ATOM 1447 C C . ALA A 1 189 ? 7.569 8.283 -19.681 1.00 90.56 189 ALA A C 1
ATOM 1449 O O . ALA A 1 189 ? 7.571 7.432 -20.566 1.00 90.56 189 ALA A O 1
ATOM 1450 N N . ARG A 1 190 ? 7.978 9.539 -19.910 1.00 86.12 190 ARG A N 1
ATOM 1451 C CA . ARG A 1 190 ? 8.451 10.028 -21.219 1.00 86.12 190 ARG A CA 1
ATOM 1452 C C . ARG A 1 190 ? 9.853 9.540 -21.571 1.00 86.12 190 ARG A C 1
ATOM 1454 O O . ARG A 1 190 ? 10.260 9.626 -22.724 1.00 86.12 190 ARG A O 1
ATOM 1461 N N . GLU A 1 191 ? 10.597 9.072 -20.579 1.00 87.38 191 GLU A N 1
ATOM 1462 C CA . GLU A 1 191 ? 11.971 8.608 -20.750 1.00 87.38 191 GLU A CA 1
ATOM 1463 C C . GLU A 1 191 ? 12.041 7.119 -21.099 1.00 87.38 191 GLU A C 1
ATOM 1465 O O . GLU A 1 191 ? 13.107 6.634 -21.482 1.00 87.38 191 GLU A O 1
ATOM 1470 N N . LEU A 1 192 ? 10.918 6.393 -21.013 1.00 83.31 192 LEU A N 1
ATOM 1471 C CA . LEU A 1 192 ? 10.856 5.005 -21.446 1.00 83.31 192 LEU A CA 1
ATOM 1472 C C . LEU A 1 192 ? 11.032 4.941 -22.967 1.00 83.31 192 LEU A C 1
ATOM 1474 O O . LEU A 1 192 ? 10.141 5.296 -23.736 1.00 83.31 192 LEU A O 1
ATOM 1478 N N . ARG A 1 193 ? 12.198 4.471 -23.403 1.00 73.94 193 ARG A N 1
ATOM 1479 C CA . ARG A 1 193 ? 12.487 4.218 -24.815 1.00 73.94 193 ARG A CA 1
ATOM 1480 C C . ARG A 1 193 ? 12.146 2.769 -25.167 1.00 73.94 193 ARG A C 1
ATOM 1482 O O . ARG A 1 193 ? 12.236 1.870 -24.320 1.00 73.94 193 ARG A O 1
ATOM 1489 N N . ALA A 1 194 ? 11.784 2.543 -26.430 1.00 67.69 194 ALA A N 1
ATOM 1490 C CA . ALA A 1 194 ? 11.895 1.222 -27.037 1.00 67.69 194 ALA A CA 1
ATOM 1491 C C . ALA A 1 194 ? 13.389 0.869 -27.013 1.00 67.69 194 ALA A C 1
ATOM 1493 O O . ALA A 1 194 ? 14.172 1.425 -27.777 1.00 67.69 194 ALA A O 1
ATOM 1494 N N . ASP A 1 195 ? 13.794 0.086 -26.019 1.00 68.44 195 ASP A N 1
ATOM 1495 C CA . ASP A 1 195 ? 15.189 -0.250 -25.745 1.00 68.44 195 ASP A CA 1
ATOM 1496 C C . ASP A 1 195 ? 15.338 -1.762 -25.918 1.00 68.44 195 ASP A C 1
ATOM 1498 O O . ASP A 1 195 ? 14.495 -2.521 -25.436 1.00 68.44 195 ASP A O 1
ATOM 1502 N N . GLU A 1 196 ? 16.404 -2.168 -26.602 1.00 70.12 196 GLU A N 1
ATOM 1503 C CA . GLU A 1 196 ? 16.778 -3.551 -26.907 1.00 70.12 196 GLU A CA 1
ATOM 1504 C C . GLU A 1 196 ? 17.423 -4.272 -25.710 1.00 70.12 196 GLU A C 1
ATOM 1506 O O . GLU A 1 196 ? 17.832 -5.429 -25.826 1.00 70.12 196 GLU A O 1
ATOM 1511 N N . GLN A 1 197 ? 17.538 -3.613 -24.549 1.00 85.56 197 GLN A N 1
ATOM 1512 C CA . GLN A 1 197 ? 18.064 -4.243 -23.342 1.00 85.56 197 GLN A CA 1
ATOM 1513 C C . GLN A 1 197 ? 17.351 -5.559 -23.010 1.00 85.56 197 GLN A C 1
ATOM 1515 O O . GLN A 1 197 ? 16.126 -5.677 -23.034 1.00 85.56 197 GLN A O 1
ATOM 1520 N N . VAL A 1 198 ? 18.159 -6.549 -22.631 1.00 91.25 198 VAL A N 1
ATOM 1521 C CA . VAL A 1 198 ? 17.695 -7.905 -22.345 1.00 91.25 198 VAL A CA 1
ATOM 1522 C C . VAL A 1 198 ? 16.851 -7.935 -21.071 1.00 91.25 198 VAL A C 1
ATOM 1524 O O . VAL A 1 198 ? 17.212 -7.363 -20.035 1.00 91.25 198 VAL A O 1
ATOM 1527 N N . PHE A 1 199 ? 15.742 -8.668 -21.138 1.00 91.44 199 PHE A N 1
ATOM 1528 C CA . PHE A 1 199 ? 15.022 -9.171 -19.977 1.00 91.44 199 PHE A CA 1
ATOM 1529 C C . PHE A 1 199 ? 15.117 -10.700 -19.970 1.00 91.44 199 PHE A C 1
ATOM 1531 O O . PHE A 1 199 ? 14.558 -11.369 -20.837 1.00 91.44 199 PHE A O 1
ATOM 1538 N N . ASP A 1 200 ? 15.831 -11.270 -19.001 1.00 92.25 200 ASP A N 1
ATOM 1539 C CA . ASP A 1 200 ? 15.935 -12.721 -18.846 1.00 92.25 200 ASP A CA 1
ATOM 1540 C C . ASP A 1 200 ? 14.758 -13.216 -17.999 1.00 92.25 200 ASP A C 1
ATOM 1542 O O . ASP A 1 200 ? 14.707 -13.025 -16.781 1.00 92.25 200 ASP A O 1
ATOM 1546 N N . ILE A 1 201 ? 13.773 -13.819 -18.666 1.00 89.50 201 ILE A N 1
ATOM 1547 C CA . ILE A 1 201 ? 12.558 -14.326 -18.018 1.00 89.50 201 ILE A CA 1
ATOM 1548 C C . ILE A 1 201 ? 12.826 -15.570 -17.156 1.00 89.50 201 ILE A C 1
ATOM 1550 O O . ILE A 1 201 ? 12.028 -15.894 -16.270 1.00 89.50 201 ILE A O 1
ATOM 1554 N N . ASP A 1 202 ? 13.943 -16.273 -17.381 1.00 90.44 202 ASP A N 1
ATOM 1555 C CA . ASP A 1 202 ? 14.271 -17.488 -16.644 1.00 90.44 202 ASP A CA 1
ATOM 1556 C C . ASP A 1 202 ? 14.941 -17.180 -15.301 1.00 90.44 202 ASP A C 1
ATOM 1558 O O . ASP A 1 202 ? 16.142 -17.362 -15.084 1.00 90.44 202 ASP A O 1
ATOM 1562 N N . TRP A 1 203 ? 14.115 -16.753 -14.349 1.00 86.75 203 TRP A N 1
ATOM 1563 C CA . TRP A 1 203 ? 14.525 -16.486 -12.973 1.00 86.75 203 TRP A CA 1
ATOM 1564 C C . TRP A 1 203 ? 15.088 -17.721 -12.248 1.00 86.75 203 TRP A C 1
ATOM 1566 O O . TRP A 1 203 ? 15.765 -17.568 -11.231 1.00 86.75 203 TRP A O 1
ATOM 1576 N N . ARG A 1 204 ? 14.862 -18.948 -12.750 1.00 89.62 204 ARG A N 1
ATOM 1577 C CA . ARG A 1 204 ? 15.339 -20.190 -12.108 1.00 89.62 204 ARG A CA 1
ATOM 1578 C C . ARG A 1 204 ? 16.856 -20.289 -12.074 1.00 89.62 204 ARG A C 1
ATOM 1580 O O . ARG A 1 204 ? 17.390 -20.974 -11.207 1.00 89.62 204 ARG A O 1
ATOM 1587 N N . LYS A 1 205 ? 17.560 -19.571 -12.951 1.00 91.19 205 LYS A N 1
ATOM 1588 C CA . LYS A 1 205 ? 19.026 -19.443 -12.919 1.00 91.19 205 LYS A CA 1
ATOM 1589 C C . LYS A 1 205 ? 19.536 -18.936 -11.563 1.00 91.19 205 LYS A C 1
ATOM 1591 O O . LYS A 1 205 ? 20.616 -19.324 -11.127 1.00 91.19 205 LYS A O 1
ATOM 1596 N N . LEU A 1 206 ? 18.727 -18.159 -10.836 1.00 92.88 206 LEU A N 1
ATOM 1597 C CA . LEU A 1 206 ? 19.044 -17.682 -9.485 1.00 92.88 206 LEU A CA 1
ATOM 1598 C C . LEU A 1 206 ? 19.096 -18.804 -8.436 1.00 92.88 206 LEU A C 1
ATOM 1600 O O . LEU A 1 206 ? 19.656 -18.592 -7.357 1.00 92.88 206 LEU A O 1
ATOM 1604 N N . ASN A 1 207 ? 18.567 -19.998 -8.735 1.00 91.25 207 ASN A N 1
ATOM 1605 C CA . ASN A 1 207 ? 18.685 -21.169 -7.861 1.00 91.25 207 ASN A CA 1
ATOM 1606 C C . ASN A 1 207 ? 20.136 -21.644 -7.724 1.00 91.25 207 ASN A C 1
ATOM 1608 O O . ASN A 1 207 ? 20.462 -22.274 -6.725 1.00 91.25 207 ASN A O 1
ATOM 1612 N N . ALA A 1 208 ? 21.030 -21.281 -8.652 1.00 94.06 208 ALA A N 1
ATOM 1613 C CA . ALA A 1 208 ? 22.465 -21.529 -8.498 1.00 94.06 208 ALA A CA 1
ATOM 1614 C C . ALA A 1 208 ? 23.069 -20.810 -7.273 1.00 94.06 208 ALA A C 1
ATOM 1616 O O . ALA A 1 208 ? 24.109 -21.219 -6.766 1.00 94.06 208 ALA A O 1
ATOM 1617 N N . LEU A 1 209 ? 22.424 -19.741 -6.787 1.00 94.44 209 LEU A N 1
ATOM 1618 C CA . LEU A 1 209 ? 22.830 -19.016 -5.579 1.00 94.44 209 LEU A CA 1
ATOM 1619 C C . LEU A 1 209 ? 22.159 -19.542 -4.307 1.00 94.44 209 LEU A C 1
ATOM 1621 O O . LEU A 1 209 ? 22.535 -19.115 -3.214 1.00 94.44 209 LEU A O 1
ATOM 1625 N N . TRP A 1 210 ? 21.141 -20.394 -4.448 1.00 93.38 210 TRP A N 1
ATOM 1626 C CA . TRP A 1 210 ? 20.297 -20.823 -3.344 1.00 93.38 210 TRP A CA 1
ATOM 1627 C C . TRP A 1 210 ? 21.069 -21.704 -2.359 1.00 93.38 210 TRP A C 1
ATOM 1629 O O . TRP A 1 210 ? 21.880 -22.549 -2.731 1.00 93.38 210 TRP A O 1
ATOM 1639 N N . SER A 1 211 ? 20.765 -21.516 -1.082 1.00 91.50 211 SER A N 1
ATOM 1640 C CA . SER A 1 211 ? 21.180 -22.378 0.021 1.00 91.50 211 SER A CA 1
ATOM 1641 C C . SER A 1 211 ? 19.996 -22.545 0.977 1.00 91.50 211 SER A C 1
ATOM 1643 O O . SER A 1 211 ? 19.003 -21.841 0.819 1.00 91.50 211 SER A O 1
ATOM 1645 N N . PRO A 1 212 ? 20.051 -23.421 1.987 1.00 89.88 212 PRO A N 1
ATOM 1646 C CA . PRO A 1 212 ? 19.120 -23.354 3.113 1.00 89.88 212 PRO A CA 1
ATOM 1647 C C . PRO A 1 212 ? 19.305 -22.058 3.927 1.00 89.88 212 PRO A C 1
ATOM 1649 O O . PRO A 1 212 ? 20.411 -21.515 3.977 1.00 89.88 212 PRO A O 1
ATOM 1652 N N . GLN A 1 213 ? 18.233 -21.579 4.572 1.00 90.69 213 GLN A N 1
ATOM 1653 C CA . GLN A 1 213 ? 18.264 -20.498 5.567 1.00 90.69 213 GLN A CA 1
ATOM 1654 C C . GLN A 1 213 ? 17.705 -20.988 6.902 1.00 90.69 213 GLN A C 1
ATOM 1656 O O . GLN A 1 213 ? 16.594 -21.521 6.963 1.00 90.69 213 GLN A O 1
ATOM 1661 N N . ALA A 1 214 ? 18.440 -20.753 7.981 1.00 89.94 214 ALA A N 1
ATOM 1662 C CA . ALA A 1 214 ? 17.994 -20.944 9.353 1.00 89.94 214 ALA A CA 1
ATOM 1663 C C . ALA A 1 214 ? 17.374 -19.671 9.949 1.00 89.94 214 ALA A C 1
ATOM 1665 O O . ALA A 1 214 ? 16.562 -19.771 10.867 1.00 89.94 214 ALA A O 1
ATOM 1666 N N . THR A 1 215 ? 17.722 -18.489 9.425 1.00 90.38 215 THR A N 1
ATOM 1667 C CA . THR A 1 215 ? 17.302 -17.194 9.988 1.00 90.38 215 THR A CA 1
ATOM 1668 C C . THR A 1 215 ? 16.783 -16.214 8.932 1.00 90.38 215 THR A C 1
ATOM 1670 O O . THR A 1 215 ? 17.076 -16.327 7.740 1.00 90.38 215 THR A O 1
ATOM 1673 N N . ILE A 1 216 ? 16.046 -15.188 9.378 1.00 90.44 216 ILE A N 1
ATOM 1674 C CA . ILE A 1 216 ? 15.614 -14.072 8.518 1.00 90.44 216 ILE A CA 1
ATOM 1675 C C . ILE A 1 216 ? 16.819 -13.338 7.921 1.00 90.44 216 ILE A C 1
ATOM 1677 O O . ILE A 1 216 ? 16.778 -12.971 6.750 1.00 90.44 216 ILE A O 1
ATOM 1681 N N . ALA A 1 217 ? 17.894 -13.150 8.691 1.00 90.81 217 ALA A N 1
ATOM 1682 C CA . ALA A 1 217 ? 19.098 -12.473 8.214 1.00 90.81 217 ALA A CA 1
ATOM 1683 C C . ALA A 1 217 ? 19.728 -13.216 7.024 1.00 90.81 217 ALA A C 1
ATOM 1685 O O . ALA A 1 217 ? 20.055 -12.599 6.012 1.00 90.81 217 ALA A O 1
ATOM 1686 N N . GLU A 1 218 ? 19.814 -14.545 7.098 1.00 92.25 218 GLU A N 1
ATOM 1687 C CA . GLU A 1 218 ? 20.288 -15.376 5.986 1.00 92.25 218 GLU A CA 1
ATOM 1688 C C . GLU A 1 218 ? 19.353 -15.305 4.769 1.00 92.25 218 GLU A C 1
ATOM 1690 O O . GLU A 1 218 ? 19.822 -15.256 3.631 1.00 92.25 218 GLU A O 1
ATOM 1695 N N . ALA A 1 219 ? 18.035 -15.245 4.990 1.00 90.06 219 ALA A N 1
ATOM 1696 C CA . ALA A 1 219 ? 17.050 -15.093 3.916 1.00 90.06 219 ALA A CA 1
ATOM 1697 C C . ALA A 1 219 ? 17.134 -13.741 3.212 1.00 90.06 219 ALA A C 1
ATOM 1699 O O . ALA A 1 219 ? 17.049 -13.691 1.984 1.00 90.06 219 ALA A O 1
ATOM 1700 N N . VAL A 1 220 ? 17.348 -12.660 3.962 1.00 90.19 220 VAL A N 1
ATOM 1701 C CA . VAL A 1 220 ? 17.581 -11.327 3.397 1.00 90.19 220 VAL A CA 1
ATOM 1702 C C . VAL A 1 220 ? 18.899 -11.306 2.625 1.00 90.19 220 VAL A C 1
ATOM 1704 O O . VAL A 1 220 ? 18.911 -10.885 1.471 1.00 90.19 220 VAL A O 1
ATOM 1707 N N . ALA A 1 221 ? 19.981 -11.846 3.193 1.00 93.31 221 ALA A N 1
ATOM 1708 C CA . ALA A 1 221 ? 21.281 -11.898 2.527 1.00 93.31 221 ALA A CA 1
ATOM 1709 C C . ALA A 1 221 ? 21.236 -12.694 1.208 1.00 93.31 221 ALA A C 1
ATOM 1711 O O . ALA A 1 221 ? 21.817 -12.267 0.204 1.00 93.31 221 ALA A O 1
ATOM 1712 N N . LEU A 1 222 ? 20.521 -13.827 1.173 1.00 93.50 222 LEU A N 1
ATOM 1713 C CA . LEU A 1 222 ? 20.295 -14.565 -0.071 1.00 93.50 222 LEU A CA 1
ATOM 1714 C C . LEU A 1 222 ? 19.476 -13.735 -1.070 1.00 93.50 222 LEU A C 1
ATOM 1716 O O . LEU A 1 222 ? 19.882 -13.615 -2.228 1.00 93.50 222 LEU A O 1
ATOM 1720 N N . ALA A 1 223 ? 18.359 -13.145 -0.635 1.00 90.81 223 ALA A N 1
ATOM 1721 C CA . ALA A 1 223 ? 17.490 -12.353 -1.502 1.00 90.81 223 ALA A CA 1
ATOM 1722 C C . ALA A 1 223 ? 18.240 -11.170 -2.134 1.00 90.81 223 ALA A C 1
ATOM 1724 O O . ALA A 1 223 ? 18.118 -10.931 -3.333 1.00 90.81 223 ALA A O 1
ATOM 1725 N N . GLU A 1 224 ? 19.076 -10.467 -1.371 1.00 93.25 224 GLU A N 1
ATOM 1726 C CA . GLU A 1 224 ? 19.901 -9.374 -1.887 1.00 93.25 224 GLU A CA 1
ATOM 1727 C C . GLU A 1 224 ? 20.919 -9.842 -2.931 1.00 93.25 224 GLU A C 1
ATOM 1729 O O . GLU A 1 224 ? 21.096 -9.189 -3.963 1.00 93.25 224 GLU A O 1
ATOM 1734 N N . ARG A 1 225 ? 21.579 -10.986 -2.697 1.00 95.44 225 ARG A N 1
ATOM 1735 C CA . ARG A 1 225 ? 22.491 -11.589 -3.682 1.00 95.44 225 ARG A CA 1
ATOM 1736 C C . ARG A 1 225 ? 21.751 -11.941 -4.970 1.00 95.44 225 ARG A C 1
ATOM 1738 O O . ARG A 1 225 ? 22.230 -11.599 -6.049 1.00 95.44 225 ARG A O 1
ATOM 1745 N N . GLN A 1 226 ? 20.584 -12.571 -4.857 1.00 94.50 226 GLN A N 1
ATOM 1746 C CA . GLN A 1 226 ? 19.757 -12.938 -6.007 1.00 94.50 226 GLN A CA 1
ATOM 1747 C C . GLN A 1 226 ? 19.229 -11.709 -6.756 1.00 94.50 226 GLN A C 1
ATOM 1749 O O . GLN A 1 226 ? 19.240 -11.701 -7.981 1.00 94.50 226 GLN A O 1
ATOM 1754 N N . VAL A 1 227 ? 18.826 -10.642 -6.059 1.00 91.69 227 VAL A N 1
ATOM 1755 C CA . VAL A 1 227 ? 18.389 -9.389 -6.696 1.00 91.69 227 VAL A CA 1
ATOM 1756 C C . VAL A 1 227 ? 19.529 -8.725 -7.465 1.00 91.69 227 VAL A C 1
ATOM 1758 O O . VAL A 1 227 ? 19.301 -8.270 -8.586 1.00 91.69 227 VAL A O 1
ATOM 1761 N N . ARG A 1 228 ? 20.747 -8.683 -6.902 1.00 94.25 228 ARG A N 1
ATOM 1762 C CA . ARG A 1 228 ? 21.926 -8.147 -7.605 1.00 94.25 228 ARG A CA 1
ATOM 1763 C C . ARG A 1 228 ? 22.221 -8.934 -8.878 1.00 94.25 228 ARG A C 1
ATOM 1765 O O . ARG A 1 228 ? 22.406 -8.326 -9.929 1.00 94.25 228 ARG A O 1
ATOM 1772 N N . GLU A 1 229 ? 22.206 -10.262 -8.793 1.00 95.38 229 GLU A N 1
ATOM 1773 C CA . GLU A 1 229 ? 22.453 -11.120 -9.952 1.00 95.38 229 GLU A CA 1
ATOM 1774 C C . GLU A 1 229 ? 21.348 -10.996 -11.007 1.00 95.38 229 GLU A C 1
ATOM 1776 O O . GLU A 1 229 ? 21.638 -10.839 -12.191 1.00 95.38 229 GLU A O 1
ATOM 1781 N N . TRP A 1 230 ? 20.080 -10.942 -10.596 1.00 93.06 230 TRP A N 1
ATOM 1782 C CA . TRP A 1 230 ? 18.979 -10.734 -11.534 1.00 93.06 230 TRP A CA 1
ATOM 1783 C C . TRP A 1 230 ? 19.098 -9.383 -12.243 1.00 93.06 230 TRP A C 1
ATOM 1785 O O . TRP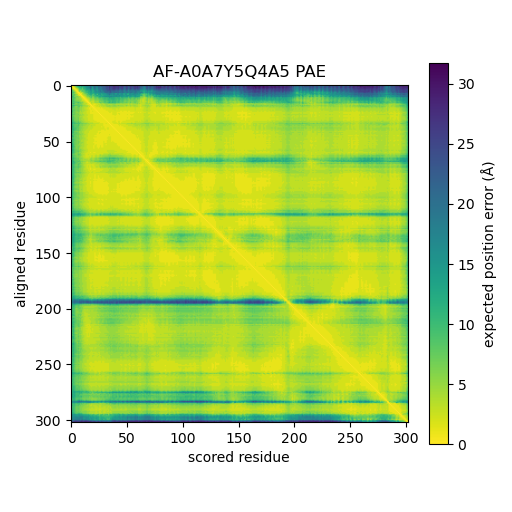 A 1 230 ? 18.975 -9.311 -13.460 1.00 93.06 230 TRP A O 1
ATOM 1795 N N . ASN A 1 231 ? 19.403 -8.304 -11.521 1.00 91.94 231 ASN A N 1
ATOM 1796 C CA . ASN A 1 231 ? 19.581 -6.993 -12.149 1.00 91.94 231 ASN A CA 1
ATOM 1797 C C . ASN A 1 231 ? 20.732 -6.985 -13.167 1.00 91.94 231 ASN A C 1
ATOM 1799 O O . ASN A 1 231 ? 20.633 -6.295 -14.177 1.00 91.94 231 ASN A O 1
ATOM 1803 N N . ARG A 1 232 ? 21.788 -7.779 -12.939 1.00 93.94 232 ARG A N 1
ATOM 1804 C CA . ARG A 1 232 ? 22.879 -7.976 -13.904 1.00 93.94 232 ARG A CA 1
ATOM 1805 C C . ARG A 1 232 ? 22.409 -8.724 -15.156 1.00 93.94 232 ARG A C 1
ATOM 1807 O O . ARG A 1 232 ? 22.800 -8.363 -16.259 1.00 93.94 232 ARG A O 1
ATOM 1814 N N . MET A 1 233 ? 21.588 -9.761 -14.988 1.00 94.38 233 MET A N 1
ATOM 1815 C CA . MET A 1 233 ? 21.084 -10.600 -16.083 1.00 94.38 233 MET A CA 1
ATOM 1816 C C . MET A 1 233 ? 19.920 -9.972 -16.863 1.00 94.38 233 MET A C 1
ATOM 1818 O O . MET A 1 233 ? 19.691 -10.319 -18.015 1.00 94.38 233 MET A O 1
ATOM 1822 N N . SER A 1 234 ? 19.143 -9.092 -16.232 1.00 93.69 234 SER A N 1
ATOM 1823 C CA . SER A 1 234 ? 17.921 -8.490 -16.785 1.00 93.69 234 SER A CA 1
ATOM 1824 C C . SER A 1 234 ? 17.925 -6.971 -16.613 1.00 93.69 234 SER A C 1
ATOM 1826 O O . SER A 1 234 ? 17.093 -6.433 -15.876 1.00 93.69 234 SER A O 1
ATOM 1828 N N . PRO A 1 235 ? 18.847 -6.244 -17.262 1.00 91.81 235 PRO A N 1
ATOM 1829 C CA . PRO A 1 235 ? 18.970 -4.801 -17.074 1.00 91.81 235 PRO A CA 1
ATOM 1830 C C . PRO A 1 235 ? 17.707 -4.028 -17.516 1.00 91.81 235 PRO A C 1
ATOM 1832 O O . PRO A 1 235 ? 17.356 -3.024 -16.886 1.00 91.81 235 PRO A O 1
ATOM 1835 N N . ARG A 1 236 ? 16.911 -4.569 -18.458 1.00 90.62 236 ARG A N 1
ATOM 1836 C CA . ARG A 1 236 ? 15.584 -4.037 -18.838 1.00 90.62 236 ARG A CA 1
ATOM 1837 C C . ARG A 1 236 ? 14.628 -3.884 -17.653 1.00 90.62 236 ARG A C 1
ATOM 1839 O O . ARG A 1 236 ? 13.846 -2.937 -17.611 1.00 90.62 236 ARG A O 1
ATOM 1846 N N . ARG A 1 237 ? 14.719 -4.761 -16.647 1.00 89.44 237 ARG A N 1
ATOM 1847 C CA . ARG A 1 237 ? 13.902 -4.689 -15.425 1.00 89.44 237 ARG A CA 1
ATOM 1848 C C . ARG A 1 237 ? 14.102 -3.364 -14.688 1.00 89.44 237 ARG A C 1
ATOM 1850 O O . ARG A 1 237 ? 13.135 -2.784 -14.204 1.00 89.44 237 ARG A O 1
ATOM 1857 N N . GLY A 1 238 ? 15.343 -2.882 -14.598 1.00 88.75 238 GLY A N 1
ATOM 1858 C CA . GLY A 1 238 ? 15.659 -1.611 -13.942 1.00 88.75 238 GLY A CA 1
ATOM 1859 C C . GLY A 1 238 ? 15.046 -0.414 -14.670 1.00 88.75 238 GLY A C 1
ATOM 1860 O O . GLY A 1 238 ? 14.526 0.495 -14.022 1.00 88.75 238 GLY A O 1
ATOM 1861 N N . LEU A 1 239 ? 15.043 -0.452 -16.005 1.00 89.06 239 LEU A N 1
ATOM 1862 C CA . LEU A 1 239 ? 14.407 0.570 -16.833 1.00 89.06 239 LEU A CA 1
ATOM 1863 C C . LEU A 1 239 ? 12.893 0.591 -16.664 1.00 89.06 239 LEU A C 1
ATOM 1865 O O . LEU A 1 239 ? 12.335 1.650 -16.393 1.00 89.06 239 LEU A O 1
ATOM 1869 N N . GLU A 1 240 ? 12.230 -0.561 -16.774 1.00 89.81 240 GLU A N 1
ATOM 1870 C CA . GLU A 1 240 ? 10.778 -0.625 -16.589 1.00 89.81 240 GLU A CA 1
ATOM 1871 C C . GLU A 1 240 ? 10.393 -0.247 -15.154 1.00 89.81 240 GLU A C 1
ATOM 1873 O O . GLU A 1 240 ? 9.433 0.485 -14.933 1.00 89.81 240 GLU A O 1
ATOM 1878 N N . HIS A 1 241 ? 11.184 -0.623 -14.148 1.00 89.50 241 HIS A N 1
ATOM 1879 C CA . HIS A 1 241 ? 10.939 -0.153 -12.787 1.00 89.50 241 HIS A CA 1
ATOM 1880 C C . HIS A 1 241 ? 10.971 1.377 -12.669 1.00 89.50 241 HIS A C 1
ATOM 1882 O O . HIS A 1 241 ? 10.102 1.939 -12.008 1.00 89.50 241 HIS A O 1
ATOM 1888 N N . ARG A 1 242 ? 11.949 2.040 -13.295 1.00 90.06 242 ARG A N 1
ATOM 1889 C CA . ARG A 1 242 ? 12.141 3.494 -13.191 1.00 90.06 242 ARG A CA 1
ATOM 1890 C C . ARG A 1 242 ? 11.170 4.293 -14.058 1.00 90.06 242 ARG A C 1
ATOM 1892 O O . ARG A 1 242 ? 10.644 5.298 -13.601 1.00 90.06 242 ARG A O 1
ATOM 1899 N N . HIS A 1 243 ? 10.957 3.869 -15.297 1.00 90.50 243 HIS A N 1
ATOM 1900 C CA . HIS A 1 243 ? 10.257 4.666 -16.308 1.00 90.50 243 HIS A CA 1
ATOM 1901 C C . HIS A 1 243 ? 8.840 4.166 -16.608 1.00 90.50 243 HIS A C 1
ATOM 1903 O O . HIS A 1 243 ? 8.106 4.832 -17.327 1.00 90.50 243 HIS A O 1
ATOM 1909 N N . LEU A 1 244 ? 8.426 3.024 -16.053 1.00 90.31 244 LEU A N 1
ATOM 1910 C CA . LEU A 1 244 ? 7.052 2.526 -16.164 1.00 90.31 244 LEU A CA 1
ATOM 1911 C C . LEU A 1 244 ? 6.398 2.412 -14.784 1.00 90.31 244 LEU A C 1
ATOM 1913 O O . LEU A 1 244 ? 5.402 3.070 -14.501 1.00 90.31 244 LEU A O 1
ATOM 1917 N N . ARG A 1 245 ? 6.980 1.608 -13.894 1.00 91.00 245 ARG A N 1
ATOM 1918 C CA . ARG A 1 245 ? 6.370 1.285 -12.600 1.00 91.00 245 ARG A CA 1
ATOM 1919 C C . ARG A 1 245 ? 6.325 2.486 -11.650 1.00 91.00 245 ARG A C 1
ATOM 1921 O O . ARG A 1 245 ? 5.288 2.729 -11.042 1.00 91.00 245 ARG A O 1
ATOM 1928 N N . GLU A 1 246 ? 7.428 3.223 -11.516 1.00 92.69 246 GLU A N 1
ATOM 1929 C CA . GLU A 1 246 ? 7.506 4.426 -10.671 1.00 92.69 246 GLU A CA 1
ATOM 1930 C C . GLU A 1 246 ? 6.447 5.485 -11.059 1.00 92.69 246 GLU A C 1
ATOM 1932 O O . GLU A 1 246 ? 5.616 5.814 -10.208 1.00 92.69 246 GLU A O 1
ATOM 1937 N N . PRO A 1 247 ? 6.370 5.963 -12.326 1.00 94.31 247 PRO A N 1
ATOM 1938 C CA . PRO A 1 247 ? 5.356 6.943 -12.721 1.00 94.31 247 PRO A CA 1
ATOM 1939 C C . PRO A 1 247 ? 3.921 6.412 -12.612 1.00 94.31 247 PRO A C 1
ATOM 1941 O O . PRO A 1 247 ? 3.006 7.194 -12.362 1.00 94.31 247 PRO A O 1
ATOM 1944 N N . GLN A 1 248 ? 3.690 5.105 -12.771 1.00 94.44 248 GLN A N 1
ATOM 1945 C CA . GLN A 1 248 ? 2.360 4.520 -12.574 1.00 94.44 248 GLN A CA 1
ATOM 1946 C C . GLN A 1 248 ? 1.938 4.513 -11.106 1.00 94.44 248 GLN A C 1
ATOM 1948 O O . GLN A 1 248 ? 0.791 4.831 -10.802 1.00 94.44 248 GLN A O 1
ATOM 1953 N N . PHE A 1 249 ? 2.846 4.196 -10.180 1.00 95.25 249 PHE A N 1
ATOM 1954 C CA . PHE A 1 249 ? 2.530 4.289 -8.757 1.00 95.25 249 PHE A CA 1
ATOM 1955 C C . PHE A 1 249 ? 2.339 5.736 -8.301 1.00 95.25 249 PHE A C 1
ATOM 1957 O O . PHE A 1 249 ? 1.421 6.002 -7.526 1.00 95.25 249 PHE A O 1
ATOM 1964 N N . ALA A 1 250 ? 3.128 6.672 -8.835 1.00 96.25 250 ALA A N 1
ATOM 1965 C CA . ALA A 1 250 ? 2.897 8.100 -8.645 1.00 96.25 250 ALA A CA 1
ATOM 1966 C C . ALA A 1 250 ? 1.514 8.526 -9.174 1.00 96.25 250 ALA A C 1
ATOM 1968 O O . ALA A 1 250 ? 0.773 9.221 -8.485 1.00 96.25 250 ALA A O 1
ATOM 1969 N N . ALA A 1 251 ? 1.112 8.055 -10.359 1.00 96.56 251 ALA A N 1
ATOM 1970 C CA . ALA A 1 251 ? -0.221 8.321 -10.900 1.00 96.56 251 ALA A CA 1
ATOM 1971 C C . ALA A 1 251 ? -1.333 7.723 -10.025 1.00 96.56 251 ALA A C 1
ATOM 1973 O O . ALA A 1 251 ? -2.366 8.362 -9.833 1.00 96.56 251 ALA A O 1
ATOM 1974 N N . TRP A 1 252 ? -1.133 6.529 -9.460 1.00 96.88 252 TRP A N 1
ATOM 1975 C CA . TRP A 1 252 ? -2.134 5.917 -8.584 1.00 96.88 252 TRP A CA 1
ATOM 1976 C C . TRP A 1 252 ? -2.299 6.705 -7.287 1.00 96.88 252 TRP A C 1
ATOM 1978 O O . TRP A 1 252 ? -3.422 6.933 -6.850 1.00 96.88 252 TRP A O 1
ATOM 1988 N N . LEU A 1 253 ? -1.203 7.211 -6.728 1.00 97.12 253 LEU A N 1
ATOM 1989 C CA . LEU A 1 253 ? -1.230 8.115 -5.584 1.00 97.12 253 LEU A CA 1
ATOM 1990 C C . LEU A 1 253 ? -2.087 9.364 -5.850 1.00 97.12 253 LEU A C 1
ATOM 1992 O O . LEU A 1 253 ? -2.944 9.717 -5.042 1.00 97.12 253 LEU A O 1
ATOM 1996 N N . VAL A 1 254 ? -1.895 9.999 -7.011 1.00 97.81 254 VAL A N 1
ATOM 1997 C CA . VAL A 1 254 ? -2.696 11.157 -7.441 1.00 97.81 254 VAL A CA 1
ATOM 1998 C C . VAL A 1 254 ? -4.166 10.768 -7.606 1.00 97.81 254 VAL A C 1
ATOM 2000 O O . VAL A 1 254 ? -5.050 11.504 -7.171 1.00 97.81 254 VAL A O 1
ATOM 2003 N N . ALA A 1 255 ? -4.440 9.592 -8.177 1.00 97.12 255 ALA A N 1
ATOM 2004 C CA . ALA A 1 255 ? -5.799 9.078 -8.326 1.00 97.12 255 ALA A CA 1
ATOM 2005 C C . ALA A 1 255 ? -6.494 8.838 -6.972 1.00 97.12 255 ALA A C 1
ATOM 2007 O O . ALA A 1 255 ? -7.678 9.138 -6.844 1.00 97.12 255 ALA A O 1
ATOM 2008 N N . LEU A 1 256 ? -5.765 8.340 -5.967 1.00 96.88 256 LEU A N 1
ATOM 2009 C CA . LEU A 1 256 ? -6.272 8.117 -4.607 1.00 96.88 256 LEU A CA 1
ATOM 2010 C C . LEU A 1 256 ? -6.599 9.426 -3.875 1.00 96.88 256 LEU A C 1
ATOM 2012 O O . LEU A 1 256 ? -7.560 9.464 -3.113 1.00 96.88 256 LEU A O 1
ATOM 2016 N N . ALA A 1 257 ? -5.831 10.496 -4.107 1.00 96.19 257 ALA A N 1
ATOM 2017 C CA . ALA A 1 257 ? -6.133 11.815 -3.545 1.00 96.19 257 ALA A CA 1
ATOM 2018 C C . ALA A 1 257 ? -7.377 12.460 -4.186 1.00 96.19 257 ALA A C 1
ATOM 2020 O O . ALA A 1 257 ? -8.101 13.206 -3.526 1.00 96.19 257 ALA A O 1
ATOM 2021 N N . GLY A 1 258 ? -7.655 12.151 -5.457 1.00 93.38 258 GLY A N 1
ATOM 2022 C CA . GLY A 1 258 ? -8.876 12.569 -6.145 1.00 93.38 258 GLY A CA 1
ATOM 2023 C C . GLY A 1 258 ? -8.975 14.080 -6.414 1.00 93.38 258 GLY A C 1
ATOM 2024 O O . GLY A 1 258 ? -7.989 14.819 -6.420 1.00 93.38 258 GLY A O 1
ATOM 2025 N N . GLY A 1 259 ? -10.198 14.544 -6.686 1.00 90.94 259 GLY A N 1
ATOM 2026 C CA . GLY A 1 259 ? -10.538 15.970 -6.758 1.00 90.94 259 GLY A CA 1
ATOM 2027 C C . GLY A 1 259 ? -9.817 16.777 -7.848 1.00 90.94 259 GLY A C 1
ATOM 2028 O O . GLY A 1 259 ? -9.642 16.331 -8.984 1.00 90.94 259 GLY A O 1
ATOM 2029 N N . GLU A 1 260 ? -9.436 18.012 -7.502 1.00 92.88 260 GLU A N 1
ATOM 2030 C CA . GLU A 1 260 ? -8.729 18.946 -8.394 1.00 92.88 260 GLU A CA 1
ATOM 2031 C C . GLU A 1 260 ? -7.398 18.374 -8.891 1.00 92.88 260 GLU A C 1
ATOM 2033 O O . GLU A 1 260 ? -7.078 18.545 -10.062 1.00 92.88 260 GLU A O 1
ATOM 2038 N N . LEU A 1 261 ? -6.653 17.645 -8.051 1.00 94.38 261 LEU A N 1
ATOM 2039 C CA . LEU A 1 261 ? -5.355 17.086 -8.437 1.00 94.38 261 LEU A CA 1
ATOM 2040 C C . LEU A 1 261 ? -5.476 16.153 -9.646 1.00 94.38 261 LEU A C 1
ATOM 2042 O O . LEU A 1 261 ? -4.693 16.275 -10.588 1.00 94.38 261 LEU A O 1
ATOM 2046 N N . VAL A 1 262 ? -6.485 15.278 -9.664 1.00 95.19 262 VAL A N 1
ATOM 2047 C CA . VAL A 1 262 ? -6.758 14.403 -10.815 1.00 95.19 262 VAL A CA 1
ATOM 2048 C C . VAL A 1 262 ? -7.173 15.219 -12.036 1.00 95.19 262 VAL A C 1
ATOM 2050 O O . VAL A 1 262 ? -6.673 14.980 -13.133 1.00 95.19 262 VAL A O 1
ATOM 2053 N N . ARG A 1 263 ? -8.068 16.202 -11.871 1.00 93.81 263 ARG A N 1
ATOM 2054 C CA . ARG A 1 263 ? -8.565 17.015 -12.991 1.00 93.81 263 ARG A CA 1
ATOM 2055 C C . ARG A 1 263 ? -7.457 17.849 -13.637 1.00 93.81 263 ARG A C 1
ATOM 2057 O O . ARG A 1 263 ? -7.339 17.827 -14.859 1.00 93.81 263 ARG A O 1
ATOM 2064 N N . ALA A 1 264 ? -6.631 18.517 -12.838 1.00 95.69 264 ALA A N 1
ATOM 2065 C CA . ALA A 1 264 ? -5.525 19.346 -13.308 1.00 95.69 264 ALA A CA 1
ATOM 2066 C C . ALA A 1 264 ? -4.401 18.531 -13.972 1.00 95.69 264 ALA A C 1
ATOM 2068 O O . ALA A 1 264 ? -3.712 19.038 -14.853 1.00 95.69 264 ALA A O 1
ATOM 2069 N N . ASN A 1 265 ? -4.225 17.261 -13.585 1.00 96.12 265 ASN A N 1
ATOM 2070 C CA . ASN A 1 265 ? -3.118 16.421 -14.057 1.00 96.12 265 ASN A CA 1
ATOM 2071 C C . ASN A 1 265 ? -3.558 15.264 -14.964 1.00 96.12 265 ASN A C 1
ATOM 2073 O O . ASN A 1 265 ? -2.730 14.422 -15.320 1.00 96.12 265 ASN A O 1
ATOM 2077 N N . ARG A 1 266 ? -4.827 15.229 -15.392 1.00 93.25 266 ARG A N 1
ATOM 2078 C CA . ARG A 1 266 ? -5.407 14.134 -16.188 1.00 93.25 266 ARG A CA 1
ATOM 2079 C C . ARG A 1 266 ? -4.563 13.776 -17.402 1.00 93.25 266 ARG A C 1
ATOM 2081 O O . ARG A 1 266 ? -4.306 12.605 -17.644 1.00 93.25 266 ARG A O 1
ATOM 2088 N N . GLU A 1 267 ? -4.116 14.769 -18.160 1.00 92.81 267 GLU A N 1
ATOM 2089 C CA . GLU A 1 267 ? -3.328 14.545 -19.373 1.00 92.81 267 GLU A CA 1
ATOM 2090 C C . GLU A 1 267 ? -1.940 13.956 -19.051 1.00 92.81 267 GLU A C 1
ATOM 2092 O O . GLU A 1 267 ? -1.437 13.082 -19.757 1.00 92.81 267 GLU A O 1
ATOM 2097 N N . ALA A 1 268 ? -1.309 14.397 -17.956 1.00 94.69 268 ALA A N 1
ATOM 2098 C CA . ALA A 1 268 ? -0.058 13.810 -17.483 1.00 94.69 268 ALA A CA 1
ATOM 2099 C C . ALA A 1 268 ? -0.259 12.352 -17.053 1.00 94.69 268 ALA A C 1
ATOM 2101 O O . ALA A 1 268 ? 0.528 11.501 -17.457 1.00 94.69 268 ALA A O 1
ATOM 2102 N N . MET A 1 269 ? -1.338 12.060 -16.325 1.00 95.25 269 MET A N 1
ATOM 2103 C CA . MET A 1 269 ? -1.701 10.701 -15.920 1.00 95.25 269 MET A CA 1
ATOM 2104 C C . MET A 1 269 ? -2.050 9.816 -17.124 1.00 95.25 269 MET A C 1
ATOM 2106 O O . MET A 1 269 ? -1.573 8.696 -17.210 1.00 95.25 269 MET A O 1
ATOM 2110 N N . ALA A 1 270 ? -2.811 10.310 -18.102 1.00 92.56 270 ALA A N 1
ATOM 2111 C CA . ALA A 1 270 ? -3.138 9.552 -19.310 1.00 92.56 270 ALA A CA 1
ATOM 2112 C C . ALA A 1 270 ? -1.861 9.141 -20.055 1.00 92.56 270 ALA A C 1
ATOM 2114 O O . ALA A 1 270 ? -1.698 7.981 -20.427 1.00 92.56 270 ALA A O 1
ATOM 2115 N N . ARG A 1 271 ? -0.899 10.064 -20.173 1.00 90.81 271 ARG A N 1
ATOM 2116 C CA . ARG A 1 271 ? 0.407 9.770 -20.771 1.00 90.81 271 ARG A CA 1
ATOM 2117 C C . ARG A 1 271 ? 1.182 8.683 -20.033 1.00 90.81 271 ARG A C 1
ATOM 2119 O O . ARG A 1 271 ? 1.872 7.925 -20.705 1.00 90.81 271 ARG A O 1
ATOM 2126 N N . THR A 1 272 ? 1.095 8.574 -18.703 1.00 91.56 272 THR A N 1
ATOM 2127 C CA . THR A 1 272 ? 1.778 7.478 -17.984 1.00 91.56 272 THR A CA 1
ATOM 2128 C C . THR A 1 272 ? 1.159 6.111 -18.277 1.00 91.56 272 THR A C 1
ATOM 2130 O O . THR A 1 272 ? 1.857 5.101 -18.206 1.00 91.56 272 THR A O 1
ATOM 2133 N N . LEU A 1 273 ? -0.123 6.068 -18.653 1.00 89.62 273 LEU A N 1
ATOM 2134 C CA . LEU A 1 273 ? -0.827 4.844 -19.047 1.00 89.62 273 LEU A CA 1
ATOM 2135 C C . LEU A 1 273 ? -0.625 4.488 -20.526 1.00 89.62 273 LEU A C 1
ATOM 2137 O O . LEU A 1 273 ? -0.785 3.334 -20.909 1.00 89.62 273 LEU A O 1
ATOM 2141 N N . THR A 1 274 ? -0.273 5.460 -21.368 1.00 88.44 274 THR A N 1
ATOM 2142 C CA . THR A 1 274 ? -0.126 5.262 -22.819 1.00 88.44 274 THR A CA 1
ATOM 2143 C C . THR A 1 274 ? 1.315 5.398 -23.314 1.00 88.44 274 THR A C 1
ATOM 2145 O O . THR A 1 274 ? 1.537 5.444 -24.521 1.00 88.44 274 THR A O 1
ATOM 2148 N N . CYS A 1 275 ? 2.309 5.489 -22.422 1.00 85.44 275 CYS A N 1
ATOM 2149 C CA . CYS A 1 275 ? 3.711 5.716 -22.800 1.00 85.44 275 CYS A CA 1
ATOM 2150 C C . CYS A 1 275 ? 4.399 4.506 -23.451 1.00 85.44 275 CYS A C 1
ATOM 2152 O O . CYS A 1 275 ? 5.516 4.637 -23.944 1.00 85.44 275 CYS A O 1
ATOM 2154 N N . CYS A 1 276 ? 3.770 3.331 -23.440 1.00 81.25 276 CYS A N 1
ATOM 2155 C CA . CYS A 1 276 ? 4.390 2.083 -23.862 1.00 81.25 276 CYS A CA 1
ATOM 2156 C C . CYS A 1 276 ? 3.448 1.207 -24.687 1.00 81.25 276 CYS A C 1
ATOM 2158 O O . CYS A 1 276 ? 2.222 1.279 -24.584 1.00 81.25 276 CYS A O 1
ATOM 2160 N N . ARG A 1 277 ? 4.047 0.327 -25.492 1.00 83.81 277 ARG A N 1
ATOM 2161 C CA . ARG A 1 277 ? 3.336 -0.770 -26.144 1.00 83.81 277 ARG A CA 1
ATOM 2162 C C . ARG A 1 277 ? 3.267 -1.931 -25.160 1.00 83.81 277 ARG A C 1
ATOM 2164 O O . ARG A 1 277 ? 4.238 -2.657 -24.992 1.00 83.81 277 ARG A O 1
ATOM 2171 N N . TRP A 1 278 ? 2.115 -2.104 -24.520 1.00 84.38 278 TRP A N 1
ATOM 2172 C CA . TRP A 1 278 ? 1.890 -3.138 -23.503 1.00 84.38 278 TRP A CA 1
ATOM 2173 C C . TRP A 1 278 ? 2.388 -4.550 -23.860 1.00 84.38 278 TRP A C 1
ATOM 2175 O O . TRP A 1 278 ? 2.983 -5.180 -22.989 1.00 84.38 278 TRP A O 1
ATOM 2185 N N . PRO A 1 279 ? 2.240 -5.048 -25.107 1.00 85.25 279 PRO A N 1
ATOM 2186 C CA . PRO A 1 279 ? 2.744 -6.375 -25.476 1.00 85.25 279 PRO A CA 1
ATOM 2187 C C . PRO A 1 279 ? 4.274 -6.525 -25.444 1.00 85.25 279 PRO A C 1
ATOM 2189 O O . PRO A 1 279 ? 4.770 -7.641 -25.542 1.00 85.25 279 PRO A O 1
ATOM 2192 N N . GLU A 1 280 ? 5.019 -5.422 -25.350 1.00 83.62 280 GLU A N 1
ATOM 2193 C CA . GLU A 1 280 ? 6.489 -5.392 -25.360 1.00 83.62 280 GLU A CA 1
ATOM 2194 C C . GLU A 1 280 ? 7.090 -5.281 -23.949 1.00 83.62 280 GLU A C 1
ATOM 2196 O O . GLU A 1 280 ? 8.309 -5.193 -23.796 1.00 83.62 280 GLU A O 1
ATOM 2201 N N . LEU A 1 281 ? 6.248 -5.241 -22.912 1.00 84.94 281 LEU A N 1
ATOM 2202 C CA . LEU A 1 281 ? 6.680 -5.114 -21.525 1.00 84.94 281 LEU A CA 1
ATOM 2203 C C . LEU A 1 281 ? 6.850 -6.472 -20.850 1.00 84.94 281 LEU A C 1
ATOM 2205 O O . LEU A 1 281 ? 6.097 -7.413 -21.096 1.00 84.94 281 LEU A O 1
ATOM 2209 N N . TYR A 1 282 ? 7.812 -6.538 -19.931 1.00 84.88 282 TYR A N 1
ATOM 2210 C CA . TYR A 1 282 ? 8.099 -7.740 -19.144 1.00 84.88 282 TYR A CA 1
ATOM 2211 C C . TYR A 1 282 ? 7.640 -7.632 -17.684 1.00 84.88 282 TYR A C 1
ATOM 2213 O O . TYR A 1 282 ? 7.616 -8.630 -16.959 1.00 84.88 282 TYR A O 1
ATOM 2221 N N . THR A 1 283 ? 7.297 -6.427 -17.223 1.00 79.19 283 THR A N 1
ATOM 2222 C CA . THR A 1 283 ? 6.857 -6.154 -15.849 1.00 79.19 283 THR A CA 1
ATOM 2223 C C . THR A 1 283 ? 5.361 -5.816 -15.747 1.00 79.19 283 THR A C 1
ATOM 2225 O O . THR A 1 283 ? 4.649 -5.712 -16.741 1.00 79.19 283 THR A O 1
ATOM 2228 N N . SER A 1 284 ? 4.857 -5.755 -14.507 1.00 68.94 284 SER A N 1
ATOM 2229 C CA . SER A 1 284 ? 3.421 -5.783 -14.177 1.00 68.94 284 SER A CA 1
ATOM 2230 C C . SER A 1 284 ? 2.604 -4.610 -14.735 1.00 68.94 284 SER A C 1
ATOM 2232 O O . SER A 1 284 ? 3.029 -3.460 -14.679 1.00 68.94 284 SER A O 1
ATOM 2234 N N . PHE A 1 285 ? 1.374 -4.928 -15.147 1.00 71.88 285 PHE A N 1
ATOM 2235 C CA . PHE A 1 285 ? 0.331 -4.033 -15.663 1.00 71.88 285 PHE A CA 1
ATOM 2236 C C . PHE A 1 285 ? -0.661 -3.548 -14.590 1.00 71.88 285 PHE A C 1
ATOM 2238 O O . PHE A 1 285 ? -1.379 -2.573 -14.799 1.00 71.88 285 PHE A O 1
ATOM 2245 N N . PHE A 1 286 ? -0.708 -4.217 -13.433 1.00 84.25 286 PHE A N 1
ATOM 2246 C CA . PHE A 1 286 ? -1.767 -4.029 -12.434 1.00 84.25 286 PHE A CA 1
ATOM 2247 C C . PHE A 1 286 ? -1.921 -2.572 -11.969 1.00 84.25 286 PHE A C 1
ATOM 2249 O O . PHE A 1 286 ? -3.035 -2.084 -11.810 1.00 84.25 286 PHE A O 1
ATOM 2256 N N . THR A 1 287 ? -0.819 -1.838 -11.795 1.00 87.62 287 THR A N 1
ATOM 2257 C CA . THR A 1 287 ? -0.880 -0.443 -11.333 1.00 87.62 287 THR A CA 1
ATOM 2258 C C . THR A 1 287 ? -1.558 0.477 -12.348 1.00 87.62 287 THR A C 1
ATOM 2260 O O . THR A 1 287 ? -2.262 1.401 -11.953 1.00 87.62 287 THR A O 1
ATOM 2263 N N . ALA A 1 288 ? -1.405 0.223 -13.649 1.00 89.44 288 ALA A N 1
ATOM 2264 C CA . ALA A 1 288 ? -2.084 1.009 -14.673 1.00 89.44 288 ALA A CA 1
ATOM 2265 C C . ALA A 1 288 ? -3.602 0.788 -14.654 1.00 89.44 288 ALA A C 1
ATOM 2267 O O . ALA A 1 288 ? -4.359 1.750 -14.785 1.00 89.44 288 ALA A O 1
ATOM 2268 N N . GLU A 1 289 ? -4.051 -0.447 -14.407 1.00 90.38 289 GLU A N 1
ATOM 2269 C CA . GLU A 1 289 ? -5.474 -0.743 -14.208 1.00 90.38 289 GLU A CA 1
ATOM 2270 C C . GLU A 1 289 ? -6.027 -0.022 -12.976 1.00 90.38 289 GLU A C 1
ATOM 2272 O O . GLU A 1 289 ? -7.105 0.566 -13.044 1.00 90.38 289 GLU A O 1
ATOM 2277 N N . LEU A 1 290 ? -5.271 0.001 -11.871 1.00 91.25 290 LEU A N 1
ATOM 2278 C CA . LEU A 1 290 ? -5.668 0.729 -10.666 1.00 91.25 290 LEU A CA 1
ATOM 2279 C C . LEU A 1 290 ? -5.882 2.219 -10.940 1.00 91.25 290 LEU A C 1
ATOM 2281 O O . LEU A 1 290 ? -6.898 2.770 -10.528 1.00 91.25 290 LEU A O 1
ATOM 2285 N N . VAL A 1 291 ? -4.970 2.871 -11.668 1.00 93.38 291 VAL A N 1
ATOM 2286 C CA . VAL A 1 291 ? -5.135 4.281 -12.059 1.00 93.38 291 VAL A CA 1
ATOM 2287 C C . VAL A 1 291 ? -6.378 4.454 -12.930 1.00 93.38 291 VAL A C 1
ATOM 2289 O O . VAL A 1 291 ? -7.191 5.342 -12.671 1.00 93.38 291 VAL A O 1
ATOM 2292 N N . TYR A 1 292 ? -6.532 3.612 -13.954 1.00 92.12 292 TYR A N 1
ATOM 2293 C CA . TYR A 1 292 ? -7.632 3.710 -14.908 1.00 92.12 292 TYR A CA 1
ATOM 2294 C C . TYR A 1 292 ? -9.000 3.625 -14.220 1.00 92.12 292 TYR A C 1
ATOM 2296 O O . TYR A 1 292 ? -9.847 4.499 -14.427 1.00 92.12 292 TYR A O 1
ATOM 2304 N N . TRP A 1 293 ? -9.188 2.614 -13.366 1.00 90.88 293 TRP A N 1
ATOM 2305 C CA . TRP A 1 293 ? -10.443 2.383 -12.652 1.00 90.88 293 TRP A CA 1
ATOM 2306 C C . TRP A 1 293 ? -10.686 3.388 -11.525 1.00 90.88 293 TRP A C 1
ATOM 2308 O O . TRP A 1 293 ? -11.823 3.820 -11.359 1.00 90.88 293 TRP A O 1
ATOM 2318 N N . GLN A 1 294 ? -9.643 3.822 -10.808 1.00 91.25 294 GLN A N 1
ATOM 2319 C CA . GLN A 1 294 ? -9.773 4.819 -9.738 1.00 91.25 294 GLN A CA 1
ATOM 2320 C C . GLN A 1 294 ? -10.215 6.190 -10.271 1.00 91.25 294 GLN A C 1
ATOM 2322 O O . GLN A 1 294 ? -11.017 6.871 -9.638 1.00 91.25 294 GLN A O 1
ATOM 2327 N N . VAL A 1 295 ? -9.708 6.606 -11.437 1.00 88.31 295 VAL A N 1
ATOM 2328 C CA . VAL A 1 295 ? -10.118 7.868 -12.084 1.00 88.31 295 VAL A CA 1
ATOM 2329 C C . VAL A 1 295 ? -11.497 7.745 -12.748 1.00 88.31 295 VAL A C 1
ATOM 2331 O O . VAL A 1 295 ? -12.198 8.747 -12.909 1.00 88.31 295 VAL A O 1
ATOM 2334 N N . GLY A 1 296 ? -11.904 6.525 -13.105 1.00 83.38 296 GLY A N 1
ATOM 2335 C CA . GLY A 1 296 ? -13.176 6.213 -13.747 1.00 83.38 296 GLY A CA 1
ATOM 2336 C C . GLY A 1 296 ? -13.088 6.256 -15.282 1.00 83.38 296 GLY A C 1
ATOM 2337 O O . GLY A 1 296 ? -12.650 7.269 -15.830 1.00 83.38 296 GLY A O 1
ATOM 2338 N N . PRO A 1 297 ? -13.554 5.216 -16.009 1.00 74.06 297 PRO A N 1
ATOM 2339 C CA . PRO A 1 297 ? -13.486 5.143 -17.476 1.00 74.06 297 PRO A CA 1
ATOM 2340 C C . PRO A 1 297 ? -14.061 6.370 -18.196 1.00 74.06 297 PRO A C 1
ATOM 2342 O O . PRO A 1 297 ? -13.445 6.895 -19.120 1.00 74.06 297 PRO A O 1
ATOM 2345 N N . GLY A 1 298 ? -15.215 6.864 -17.733 1.00 70.75 298 GLY A N 1
ATOM 2346 C CA . GLY A 1 298 ? -15.895 8.028 -18.313 1.00 70.75 298 GLY A CA 1
ATOM 2347 C C . GLY A 1 298 ? -15.179 9.356 -18.067 1.00 70.75 298 GLY A C 1
ATOM 2348 O O . GLY A 1 298 ? -15.441 10.328 -18.764 1.00 70.75 298 GLY A O 1
ATOM 2349 N N . SER A 1 299 ? -14.247 9.401 -17.117 1.00 74.00 299 SER A N 1
ATOM 2350 C CA . SER A 1 299 ? -13.479 10.604 -16.810 1.00 74.00 299 SER A CA 1
ATOM 2351 C C . SER A 1 299 ? -12.339 10.834 -17.806 1.00 74.00 299 SER A C 1
ATOM 2353 O O . SER A 1 299 ? -11.816 11.940 -17.884 1.00 74.00 299 SER A O 1
ATOM 2355 N N . TRP A 1 300 ? -11.913 9.808 -18.546 1.00 75.50 300 TRP A N 1
ATOM 2356 C CA . TRP A 1 300 ? -10.792 9.909 -19.487 1.00 75.50 300 TRP A CA 1
ATOM 2357 C C . TRP A 1 300 ? -11.178 10.485 -20.853 1.00 75.50 300 TRP A C 1
ATOM 2359 O O . TRP A 1 300 ? -10.289 10.914 -21.585 1.00 75.50 300 TRP A O 1
ATOM 2369 N N . ALA A 1 301 ? -12.471 10.511 -21.189 1.00 59.53 301 ALA A N 1
ATOM 2370 C CA . ALA A 1 301 ? -12.963 11.149 -22.403 1.00 59.53 301 ALA A CA 1
ATOM 2371 C C . ALA A 1 301 ? -13.000 12.674 -22.207 1.00 59.53 301 ALA A C 1
ATOM 2373 O O . ALA A 1 301 ? -13.696 13.172 -21.320 1.00 59.53 301 ALA A O 1
ATOM 2374 N N . ALA A 1 302 ? -12.229 13.391 -23.024 1.00 50.66 302 ALA A N 1
ATOM 2375 C CA . ALA A 1 302 ? -12.328 14.832 -23.236 1.00 50.66 302 ALA A CA 1
ATOM 2376 C C . ALA A 1 302 ? -12.753 15.076 -24.685 1.00 50.66 302 ALA A C 1
ATOM 2378 O O . ALA A 1 302 ? -12.221 14.355 -25.563 1.00 50.66 302 ALA A O 1
#

pLDDT: mean 91.15, std 10.61, range [29.5, 98.88]

Nearest PDB structures (foldseek):
  8h1l-assembly2_D  TM=4.192E-01  e=5.334E-01  Runella slithyformis
  8h1l-assembly1_A  TM=4.318E-01  e=9.523E-01  Runella slithyformis
  4gmo-assembly1_A  TM=1.914E-01  e=3.793E+00  Thermochaetoides thermophila DSM 1495

Solvent-accessible surface area (backbone atoms only — not comparable to full-atom values): 16484 Å² total; per-residue (Å²): 133,81,87,32,76,44,98,78,66,70,39,54,80,54,72,45,35,44,81,60,51,48,58,53,54,53,51,51,53,50,45,62,68,66,71,75,52,52,75,69,52,32,50,54,49,43,54,52,53,46,56,51,49,54,54,27,58,75,46,72,36,41,30,65,24,75,50,88,91,42,49,64,34,53,50,34,74,58,97,42,25,53,24,28,23,41,42,45,27,53,26,46,49,46,16,71,67,69,70,44,61,70,32,46,53,50,28,59,47,58,36,65,41,82,44,98,94,44,28,35,49,56,31,32,31,66,29,49,52,59,63,63,77,93,55,87,66,38,85,75,62,19,43,56,53,92,68,43,44,65,24,49,54,27,33,43,51,40,42,74,72,48,84,53,66,72,61,31,47,29,35,51,46,9,36,48,53,41,22,58,46,25,55,70,32,34,60,37,16,76,70,46,65,99,65,89,60,52,66,61,83,69,64,69,67,50,56,80,74,61,74,92,64,86,42,58,68,52,47,51,54,48,50,54,53,43,51,55,52,46,47,71,61,15,51,34,54,60,50,44,46,55,20,44,50,45,12,25,41,28,39,30,40,27,33,63,50,32,71,67,62,34,66,79,36,42,70,56,45,51,45,42,68,62,50,65,65,72,92,78,58,92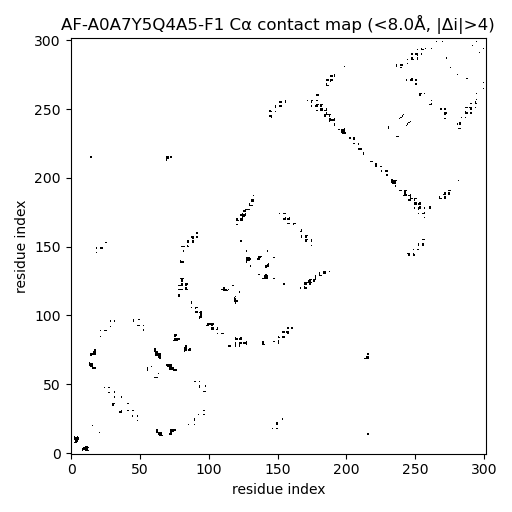,71,89,61,66,50,49,53,51,29,48,60,63,59,32,75,78,64,72,69,127

Sequence (302 aa):
MARGVAADGQAHYLAGSDDQTLPWFYGLWQYARSGLPSAAERARVVDKVVKVGEALEAAAWRLPCDRMGFGHRGTFVEPNFIHAARLLFVLRALHDLSGDEFWLQRYRQRLTEPLEGTTRQALVAAGAGYGPPGGPTSYPTNPPFWISVSSHACLAALLELETDEAVAGAYREGLTRDATAALPHLALARELRADEQVFDIDWRKLNALWSPQATIAEAVALAERQVREWNRMSPRRGLEHRHLREPQFAAWLVALAGGELVRANREAMARTLTCCRWPELYTSFFTAELVYWQVGPGSWAA